Protein AF-D3T525-F1 (afdb_monomer_lite)

Sequence (344 aa):
MKKILILAVLLPLLISSCTFTNNSVIKNVDQQEEENLSVSNIYTATDKFSKEDFQRVLFRYEYIGVVPLFDGTFVVAFGFEPLSQAYGKIHLALFKKTDKTWNILWELPEPVETDIRGEPPATSNADVYIDHFVLQDKNTALVTLTLGSVTNRGYTTLVVFTVGRDGKIKLHHYDFGEVNSLLQNSLVKKGNTIEIAWKSYTGPYGLYNFSLKDSKYNEEWIPASIYKPEGDIGEAKFLIGTKREGYIILPAESPVIEARVGETIVFVPSNFETARMLDNGEIEFYVGEDSYVAPCSACRIIGNSYTFNKPGEFLFLLTCPKLSEDLGIESTDTKPTFRVYVKP

Foldseek 3Di:
DDDDDDDDDDDDDDDDDDDDDDDDDDDDDDDDDPPPPPVPPVQFADLAQDQVLCCVVVVQWAWDDWDADDSNQKIKTKTWADPDLFKIWIKIFIWGDDGRHTDTPDIDPDTDIATADDDAPPDDDRQKDKDWDWQDDPFKIWIWIWIHGPDQFATFWIWIWMATPVRDIDTDDTFTWGFGPPDPPQWDDDPFWTWHQTQTPVFWGFIWIWGQDPNDTDIDGDFLQGDDDDDAEDEFEWEWDADPQGIAIAGPPDQEAEAAQQYKYFYHYPDDVSSVCSGNVQKWKWKDQDQFTDPVHTRTDSGRMDHHHDFHKIFMGIDRVVRCVVSVGDPPPRGGNHIYGYDD

pLDDT: mean 74.65, std 20.6, range [26.36, 96.0]

Structure (mmCIF, N/CA/C/O backbone):
data_AF-D3T525-F1
#
_entry.id   AF-D3T525-F1
#
loop_
_atom_site.group_PDB
_atom_site.id
_atom_site.type_symbol
_atom_site.label_atom_id
_atom_site.label_alt_id
_atom_site.label_comp_id
_atom_site.label_asym_id
_atom_site.label_entity_id
_atom_site.label_seq_id
_atom_site.pdbx_PDB_ins_code
_atom_site.Cartn_x
_atom_site.Cartn_y
_atom_site.Cartn_z
_atom_site.occupancy
_atom_site.B_iso_or_equiv
_atom_site.auth_seq_id
_atom_site.auth_comp_id
_atom_site.auth_asym_id
_atom_site.auth_atom_id
_atom_site.pdbx_PDB_model_num
ATOM 1 N N . MET A 1 1 ? 21.603 -51.316 47.308 1.00 38.59 1 MET A N 1
ATOM 2 C CA . MET A 1 1 ? 22.338 -50.915 48.529 1.00 38.59 1 MET A CA 1
ATOM 3 C C . MET A 1 1 ? 22.514 -49.404 48.526 1.00 38.59 1 MET A C 1
ATOM 5 O O . MET A 1 1 ? 22.873 -48.850 47.500 1.00 38.59 1 MET A O 1
ATOM 9 N N . LYS A 1 2 ? 22.178 -48.768 49.653 1.00 37.44 2 LYS A N 1
ATOM 10 C CA . LYS A 1 2 ? 22.306 -47.332 49.956 1.00 37.44 2 LYS A CA 1
ATOM 11 C C . LYS A 1 2 ? 23.780 -46.901 50.071 1.00 37.44 2 LYS A C 1
ATOM 13 O O . LYS A 1 2 ? 24.559 -47.699 50.589 1.00 37.44 2 LYS A O 1
ATOM 18 N N . LYS A 1 3 ? 24.088 -45.636 49.734 1.00 35.88 3 LYS A N 1
ATOM 19 C CA . LYS A 1 3 ? 24.776 -44.594 50.558 1.00 35.88 3 LYS A CA 1
ATOM 20 C C . LYS A 1 3 ? 25.106 -43.372 49.658 1.00 35.88 3 LYS A C 1
ATOM 22 O O . LYS A 1 3 ? 25.720 -43.567 48.622 1.00 35.88 3 LYS A O 1
ATOM 27 N N . ILE A 1 4 ? 24.448 -42.210 49.832 1.00 38.22 4 ILE A N 1
ATOM 28 C CA . ILE A 1 4 ? 24.783 -41.060 50.728 1.00 38.22 4 ILE A CA 1
ATOM 29 C C . ILE A 1 4 ? 26.038 -40.320 50.203 1.00 38.22 4 ILE A C 1
ATOM 31 O O . ILE A 1 4 ? 27.093 -40.936 50.160 1.00 38.22 4 ILE A O 1
ATOM 35 N N . LEU A 1 5 ? 25.936 -39.143 49.559 1.00 37.84 5 LEU A N 1
ATOM 36 C CA . LEU A 1 5 ? 25.734 -37.752 50.055 1.00 37.84 5 LEU A CA 1
ATOM 37 C C . LEU A 1 5 ? 26.919 -37.191 50.874 1.00 37.84 5 LEU A C 1
ATOM 39 O O . LEU A 1 5 ? 27.394 -37.887 51.760 1.00 37.84 5 LEU A O 1
ATOM 43 N N . ILE A 1 6 ? 27.314 -35.938 50.574 1.00 38.03 6 ILE A N 1
ATOM 44 C CA . ILE A 1 6 ? 27.896 -34.831 51.394 1.00 38.03 6 ILE A CA 1
ATOM 45 C C . ILE A 1 6 ? 28.696 -33.960 50.394 1.00 38.03 6 ILE A C 1
ATOM 47 O O . ILE A 1 6 ? 29.612 -34.469 49.762 1.00 38.03 6 ILE A O 1
ATOM 51 N N . LEU A 1 7 ? 28.313 -32.745 49.982 1.00 33.62 7 LEU A N 1
ATOM 52 C CA . LEU A 1 7 ? 27.894 -31.490 50.634 1.00 33.62 7 LEU A CA 1
ATOM 53 C C . LEU A 1 7 ? 29.034 -30.670 51.280 1.00 33.62 7 LEU A C 1
ATOM 55 O O . LEU A 1 7 ? 29.638 -31.096 52.255 1.00 33.62 7 LEU A O 1
ATOM 59 N N . ALA A 1 8 ? 29.130 -29.428 50.781 1.00 37.97 8 ALA A N 1
ATOM 60 C CA . ALA A 1 8 ? 29.645 -28.196 51.389 1.00 37.97 8 ALA A CA 1
ATOM 61 C C . ALA A 1 8 ? 31.168 -27.999 51.482 1.00 37.97 8 ALA A C 1
ATOM 63 O O . ALA A 1 8 ? 31.900 -28.880 51.910 1.00 37.97 8 ALA A O 1
ATOM 64 N N . VAL A 1 9 ? 31.618 -26.776 51.161 1.00 31.98 9 VAL A N 1
ATOM 65 C CA . VAL A 1 9 ? 32.049 -25.764 52.153 1.00 31.98 9 VAL A CA 1
ATOM 66 C C . VAL A 1 9 ? 32.399 -24.437 51.430 1.00 31.98 9 VAL A C 1
ATOM 68 O O . VAL A 1 9 ? 33.339 -24.364 50.652 1.00 31.98 9 VAL A O 1
ATOM 71 N N . LEU A 1 10 ? 31.553 -23.430 51.697 1.00 30.59 10 LEU A N 1
ATOM 72 C CA . LEU A 1 10 ? 31.826 -22.025 52.071 1.00 30.59 10 LEU A CA 1
ATOM 73 C C . LEU A 1 10 ? 32.652 -21.036 51.196 1.00 30.59 10 LEU A C 1
ATOM 75 O O . LEU A 1 10 ? 33.868 -21.120 51.076 1.00 30.59 10 LEU A O 1
ATOM 79 N N . LEU A 1 11 ? 31.920 -19.990 50.756 1.00 33.84 11 LEU A N 1
ATOM 80 C CA . LEU A 1 11 ? 32.176 -18.520 50.803 1.00 33.84 11 LEU A CA 1
ATOM 81 C C . LEU A 1 11 ? 33.137 -18.034 51.939 1.00 33.84 11 LEU A C 1
ATOM 83 O O . LEU A 1 11 ? 33.230 -18.781 52.913 1.00 33.84 11 LEU A O 1
ATOM 87 N N . PRO A 1 12 ? 33.711 -16.785 51.980 1.00 42.09 12 PRO A N 1
ATOM 88 C CA . PRO A 1 12 ? 33.032 -15.507 51.628 1.00 42.09 12 PRO A CA 1
ATOM 89 C C . PRO A 1 12 ? 33.893 -14.244 51.224 1.00 42.09 12 PRO A C 1
ATOM 91 O O . PRO A 1 12 ? 35.112 -14.278 51.299 1.00 42.09 12 PRO A O 1
ATOM 94 N N . LEU A 1 13 ? 33.197 -13.111 50.917 1.00 32.97 13 LEU A N 1
ATOM 95 C CA . LEU A 1 13 ? 33.437 -11.687 51.352 1.00 32.97 13 LEU A CA 1
ATOM 96 C C . LEU A 1 13 ? 34.753 -10.956 50.907 1.00 32.97 13 LEU A C 1
ATOM 98 O O . LEU A 1 13 ? 35.818 -11.539 50.972 1.00 32.97 13 LEU A O 1
ATOM 102 N N . LEU A 1 14 ? 34.843 -9.686 50.448 1.00 31.78 14 LEU A N 1
ATOM 103 C CA . LEU A 1 14 ? 34.239 -8.378 50.804 1.00 31.78 14 LEU A CA 1
ATOM 104 C C . LEU A 1 14 ? 34.447 -7.338 49.661 1.00 31.78 14 LEU A C 1
ATOM 106 O O . LEU A 1 14 ? 35.468 -7.368 48.986 1.00 31.78 14 LEU A O 1
ATOM 110 N N . ILE A 1 15 ? 33.446 -6.498 49.350 1.00 35.41 15 ILE A N 1
ATOM 111 C CA . ILE A 1 15 ? 33.312 -5.041 49.639 1.00 35.41 15 ILE A CA 1
ATOM 112 C C . ILE A 1 15 ? 34.420 -4.110 49.100 1.00 35.41 15 ILE A C 1
ATOM 114 O O . ILE A 1 15 ? 35.539 -4.106 49.599 1.00 35.41 15 ILE A O 1
ATOM 118 N N . SER A 1 16 ? 34.027 -3.176 48.222 1.00 32.56 16 SER A N 1
ATOM 119 C CA . SER A 1 16 ? 34.432 -1.764 48.320 1.00 32.56 16 SER A CA 1
ATOM 120 C C . SER A 1 16 ? 33.415 -0.861 47.616 1.00 32.56 16 SER A C 1
ATOM 122 O O . SER A 1 16 ? 33.221 -0.908 46.404 1.00 32.56 16 SER A O 1
ATOM 124 N N . SER A 1 17 ? 32.739 -0.072 48.438 1.00 27.64 17 SER A N 1
ATOM 125 C CA . SER A 1 17 ? 31.850 1.041 48.137 1.00 27.64 17 SER A CA 1
ATOM 126 C C . SER A 1 17 ? 32.638 2.336 47.922 1.00 27.64 17 SER A C 1
ATOM 128 O O . SER A 1 17 ? 33.501 2.648 48.738 1.00 27.64 17 SER A O 1
ATOM 130 N N . CYS A 1 18 ? 32.236 3.161 46.953 1.00 28.38 18 CYS A N 1
ATOM 131 C CA . CYS A 1 18 ? 32.486 4.604 46.991 1.00 28.38 18 CYS A CA 1
ATOM 132 C C . CYS A 1 18 ? 31.192 5.369 46.699 1.00 28.38 18 CYS A C 1
ATOM 134 O O . CYS A 1 18 ? 30.745 5.488 45.563 1.00 28.38 18 CYS A O 1
ATOM 136 N N . THR A 1 19 ? 30.609 5.891 47.771 1.00 31.25 19 THR A N 1
ATOM 137 C CA . THR A 1 19 ? 29.723 7.053 47.803 1.00 31.25 19 THR A CA 1
ATOM 138 C C . THR A 1 19 ? 30.517 8.333 47.538 1.00 31.25 19 THR A C 1
ATOM 140 O O . THR A 1 19 ? 31.576 8.521 48.132 1.00 31.25 19 THR A O 1
ATOM 143 N N . PHE A 1 20 ? 29.949 9.258 46.765 1.00 27.89 20 PHE A N 1
ATOM 144 C CA . PHE A 1 20 ? 30.200 10.692 46.918 1.00 27.89 20 PHE A CA 1
ATOM 145 C C . PHE A 1 20 ? 28.853 11.408 47.042 1.00 27.89 20 PHE A C 1
ATOM 147 O O . PHE A 1 20 ? 28.080 11.499 46.094 1.00 27.89 20 PHE A O 1
ATOM 154 N N . THR A 1 21 ? 28.576 11.890 48.248 1.00 30.02 21 THR A N 1
ATOM 155 C CA . THR A 1 21 ? 27.596 12.935 48.546 1.00 30.02 21 THR A CA 1
ATOM 156 C C . THR A 1 21 ? 28.280 14.293 48.442 1.00 30.02 21 THR A C 1
ATOM 158 O O . THR A 1 21 ? 29.370 14.448 48.994 1.00 30.02 21 THR A O 1
ATOM 161 N N . ASN A 1 22 ? 27.606 15.309 47.896 1.00 26.36 22 ASN A N 1
ATOM 162 C CA . ASN A 1 22 ? 27.576 16.584 48.608 1.00 26.36 22 ASN A CA 1
ATOM 163 C C . ASN A 1 22 ? 26.292 17.382 48.353 1.00 26.36 22 ASN A C 1
ATOM 165 O O . ASN A 1 22 ? 25.797 17.476 47.235 1.00 26.36 22 ASN A O 1
ATOM 169 N N . ASN A 1 23 ? 25.778 17.906 49.461 1.00 29.45 23 ASN A N 1
ATOM 170 C CA . ASN A 1 23 ? 24.514 18.604 49.643 1.00 29.45 23 ASN A CA 1
ATOM 171 C C . ASN A 1 23 ? 24.547 20.065 49.180 1.00 29.45 23 ASN A C 1
ATOM 173 O O . ASN A 1 23 ? 25.584 20.722 49.247 1.00 29.45 23 ASN A O 1
ATOM 177 N N . SER A 1 24 ? 23.345 20.573 48.890 1.00 28.38 24 SER A N 1
ATOM 178 C CA . SER A 1 24 ? 22.760 21.895 49.213 1.00 28.38 24 SER A CA 1
ATOM 179 C C . SER A 1 24 ? 21.959 22.367 47.990 1.00 28.38 24 SER A C 1
ATOM 181 O O . SER A 1 24 ? 22.459 22.344 46.879 1.00 28.38 24 SER A O 1
ATOM 183 N N . VAL A 1 25 ? 20.675 22.711 48.062 1.00 27.19 25 VAL A N 1
ATOM 184 C CA . VAL A 1 25 ? 19.995 23.572 49.028 1.00 27.19 25 VAL A CA 1
ATOM 185 C C . VAL A 1 25 ? 18.528 23.138 49.126 1.00 27.19 25 VAL A C 1
ATOM 187 O O . VAL A 1 25 ? 17.811 23.116 48.130 1.00 27.19 25 VAL A O 1
ATOM 190 N N . ILE A 1 26 ? 18.076 22.851 50.347 1.00 29.98 26 ILE A N 1
ATOM 191 C CA . ILE A 1 26 ? 16.658 22.861 50.710 1.00 29.98 26 ILE A CA 1
ATOM 192 C C . ILE A 1 26 ? 16.275 24.327 50.934 1.00 29.98 26 ILE A C 1
ATOM 194 O O . ILE A 1 26 ? 16.813 24.977 51.832 1.00 29.98 26 ILE A O 1
ATOM 198 N N . LYS A 1 27 ? 15.326 24.836 50.151 1.00 27.25 27 LYS A N 1
ATOM 199 C CA . LYS A 1 27 ? 14.402 25.873 50.614 1.00 27.25 27 LYS A CA 1
ATOM 200 C C . LYS A 1 27 ? 13.001 25.282 50.568 1.00 27.25 27 LYS A C 1
ATOM 202 O O . LYS A 1 27 ? 12.456 25.062 49.494 1.00 27.25 27 LYS A O 1
ATOM 207 N N . ASN A 1 28 ? 12.462 25.028 51.756 1.00 32.19 28 ASN A N 1
ATOM 208 C CA . ASN A 1 28 ? 11.030 24.925 51.975 1.00 32.19 28 ASN A CA 1
ATOM 209 C C . ASN A 1 28 ? 10.384 26.242 51.537 1.00 32.19 28 ASN A C 1
ATOM 211 O O . ASN A 1 28 ? 10.770 27.296 52.045 1.00 32.19 28 ASN A O 1
ATOM 215 N N . VAL A 1 29 ? 9.407 26.164 50.642 1.00 32.59 29 VAL A N 1
ATOM 216 C CA . VAL A 1 29 ? 8.285 27.100 50.597 1.00 32.59 29 VAL A CA 1
ATOM 217 C C . VAL A 1 29 ? 7.042 26.242 50.416 1.00 32.59 29 VAL A C 1
ATOM 219 O O . VAL A 1 29 ? 6.835 25.644 49.368 1.00 32.59 29 VAL A O 1
ATOM 222 N N . ASP A 1 30 ? 6.354 26.101 51.540 1.00 28.84 30 ASP A N 1
ATOM 223 C CA . ASP A 1 30 ? 4.913 26.044 51.733 1.00 28.84 30 ASP A CA 1
ATOM 224 C C . ASP A 1 30 ? 4.052 25.187 50.800 1.00 28.84 30 ASP A C 1
ATOM 226 O O . ASP A 1 30 ? 3.897 25.412 49.605 1.00 28.84 30 ASP A O 1
ATOM 230 N N . GLN A 1 31 ? 3.388 24.243 51.469 1.00 36.41 31 GLN A N 1
ATOM 231 C CA . GLN A 1 31 ? 2.067 23.731 51.145 1.00 36.41 31 GLN A CA 1
ATOM 232 C C . GLN A 1 31 ? 1.163 24.848 50.600 1.00 36.41 31 GLN A C 1
ATOM 234 O O . GLN A 1 31 ? 0.577 25.613 51.365 1.00 36.41 31 GLN A O 1
ATOM 239 N N . GLN A 1 32 ? 1.011 24.905 49.283 1.00 28.38 32 GLN A N 1
ATOM 240 C CA . GLN A 1 32 ? -0.096 25.589 48.637 1.00 28.38 32 GLN A CA 1
ATOM 241 C C . GLN A 1 32 ? -0.653 24.670 47.555 1.00 28.38 32 GLN A C 1
ATOM 243 O O . GLN A 1 32 ? -0.054 24.468 46.506 1.00 28.38 32 GLN A O 1
ATOM 248 N N . GLU A 1 33 ? -1.791 24.082 47.919 1.00 35.16 33 GLU A N 1
ATOM 249 C CA . GLU A 1 33 ? -2.845 23.604 47.032 1.00 35.16 33 GLU A CA 1
ATOM 250 C C . GLU A 1 33 ? -2.423 22.559 45.988 1.00 35.16 33 GLU A C 1
ATOM 252 O O . GLU A 1 33 ? -2.266 22.820 44.798 1.00 35.16 33 GLU A O 1
ATOM 257 N N . GLU A 1 34 ? -2.434 21.297 46.434 1.00 34.22 34 GLU A N 1
ATOM 258 C CA . GLU A 1 34 ? -3.177 20.275 45.690 1.00 34.22 34 GLU A CA 1
ATOM 259 C C . GLU A 1 34 ? -4.615 20.791 45.493 1.00 34.22 34 GLU A C 1
ATOM 261 O O . GLU A 1 34 ? -5.531 20.483 46.260 1.00 34.22 34 GLU A O 1
ATOM 266 N N . GLU A 1 35 ? -4.819 21.633 44.478 1.00 33.03 35 GLU A N 1
ATOM 267 C CA . GLU A 1 35 ? -6.140 21.848 43.915 1.00 33.03 35 GLU A CA 1
ATOM 268 C C . GLU A 1 35 ? -6.591 20.503 43.348 1.00 33.03 35 GLU A C 1
ATOM 270 O O . GLU A 1 35 ? -6.257 20.087 42.237 1.00 33.03 35 GLU A O 1
ATOM 275 N N . ASN A 1 36 ? -7.376 19.811 44.169 1.00 33.28 36 ASN A N 1
ATOM 276 C CA . ASN A 1 36 ? -8.444 18.940 43.729 1.00 33.28 36 ASN A CA 1
ATOM 277 C C . ASN A 1 36 ? -9.242 19.658 42.629 1.00 33.28 36 ASN A C 1
ATOM 279 O O . ASN A 1 36 ? -10.290 20.250 42.893 1.00 33.28 36 ASN A O 1
ATOM 283 N N . LEU A 1 37 ? -8.817 19.526 41.372 1.00 33.09 37 LEU A N 1
ATOM 284 C CA . LEU A 1 37 ? -9.682 19.665 40.203 1.00 33.09 37 LEU A CA 1
ATOM 285 C C . LEU A 1 37 ? -10.646 18.469 40.172 1.00 33.09 37 LEU A C 1
ATOM 287 O O . LEU A 1 37 ? -10.724 17.702 39.218 1.00 33.09 37 LEU A O 1
ATOM 291 N N . SER A 1 38 ? -11.451 18.347 41.226 1.00 33.19 38 SER A N 1
ATOM 292 C CA . SER A 1 38 ? -12.766 17.721 41.171 1.00 33.19 38 SER A CA 1
ATOM 293 C C . SER A 1 38 ? -13.717 18.688 40.464 1.00 33.19 38 SER A C 1
ATOM 295 O O . SER A 1 38 ? -14.721 19.146 41.001 1.00 33.19 38 SER A O 1
ATOM 297 N N . VAL A 1 39 ? -13.395 19.023 39.213 1.00 33.25 39 VAL A N 1
ATOM 298 C CA . VAL A 1 39 ? -14.373 19.618 38.311 1.00 33.25 39 VAL A CA 1
ATOM 299 C C . VAL A 1 39 ? -15.303 18.480 37.924 1.00 33.25 39 VAL A C 1
ATOM 301 O O . VAL A 1 39 ? -15.102 17.794 36.923 1.00 33.25 39 VAL A O 1
ATOM 304 N N . SER A 1 40 ? -16.338 18.263 38.736 1.00 37.59 40 SER A N 1
ATOM 305 C CA . SER A 1 40 ? -17.504 17.470 38.360 1.00 37.59 40 SER A CA 1
ATOM 306 C C . SER A 1 40 ? -18.306 18.224 37.293 1.00 37.59 40 SER A C 1
ATOM 308 O O . SER A 1 40 ? -19.477 18.553 37.478 1.00 37.59 40 SER A O 1
ATOM 310 N N . ASN A 1 41 ? -17.684 18.521 36.155 1.00 35.69 41 ASN A N 1
ATOM 311 C CA . ASN A 1 41 ? -18.436 18.776 34.944 1.00 35.69 41 ASN A CA 1
ATOM 312 C C . ASN A 1 41 ? -18.933 17.407 34.503 1.00 35.69 41 ASN A C 1
ATOM 314 O O . ASN A 1 41 ? -18.175 16.630 33.924 1.00 35.69 41 ASN A O 1
ATOM 318 N N . ILE A 1 42 ? -20.191 17.103 34.834 1.00 47.81 42 ILE A N 1
ATOM 319 C CA . ILE A 1 42 ? -20.921 15.948 34.311 1.00 47.81 42 ILE A CA 1
ATOM 320 C C . ILE A 1 42 ? -21.001 16.147 32.800 1.00 47.81 42 ILE A C 1
ATOM 322 O O . ILE A 1 42 ? -21.936 16.735 32.258 1.00 47.81 42 ILE A O 1
ATOM 326 N N . TYR A 1 43 ? -19.951 15.725 32.117 1.00 49.69 43 TYR A N 1
ATOM 327 C CA . TYR A 1 43 ? -19.896 15.749 30.682 1.00 49.69 43 TYR A CA 1
ATOM 328 C C . TYR A 1 43 ? -20.850 14.696 30.167 1.00 49.69 43 TYR A C 1
ATOM 330 O O . TYR A 1 43 ? -20.709 13.509 30.452 1.00 49.69 43 TYR A O 1
ATOM 338 N N . THR A 1 44 ? -21.852 15.163 29.441 1.00 58.03 44 THR A N 1
ATOM 339 C CA . THR A 1 44 ? -22.723 14.296 28.670 1.00 58.03 44 THR A CA 1
ATOM 340 C C . THR A 1 44 ? -22.174 14.290 27.256 1.00 58.03 44 THR A C 1
ATOM 342 O O . THR A 1 44 ? -22.272 15.300 26.560 1.00 58.03 44 THR A O 1
ATOM 345 N N . ALA A 1 45 ? -21.572 13.172 26.859 1.00 60.25 45 ALA A N 1
ATOM 346 C CA . ALA A 1 45 ? -21.166 12.924 25.488 1.00 60.25 45 ALA A CA 1
ATOM 347 C C . ALA A 1 45 ? -22.358 13.149 24.558 1.00 60.25 45 ALA A C 1
ATOM 349 O O . ALA A 1 45 ? -23.486 12.715 24.839 1.00 60.25 45 ALA A O 1
ATOM 350 N N . THR A 1 46 ? -22.105 13.826 23.442 1.00 66.69 46 THR A N 1
ATOM 351 C CA . THR A 1 46 ? -23.145 14.040 22.437 1.00 66.69 46 THR A CA 1
ATOM 352 C C . THR A 1 46 ? -23.465 12.724 21.716 1.00 66.69 46 THR A C 1
ATOM 354 O O . THR A 1 46 ? -22.848 11.682 21.957 1.00 66.69 46 THR A O 1
ATOM 357 N N . ASP A 1 47 ? -24.489 12.705 20.864 1.00 71.75 47 ASP A N 1
ATOM 358 C CA . ASP A 1 47 ? -24.836 11.496 20.099 1.00 71.75 47 ASP A CA 1
ATOM 359 C C . ASP A 1 47 ? -23.795 11.116 19.047 1.00 71.75 47 ASP A C 1
ATOM 361 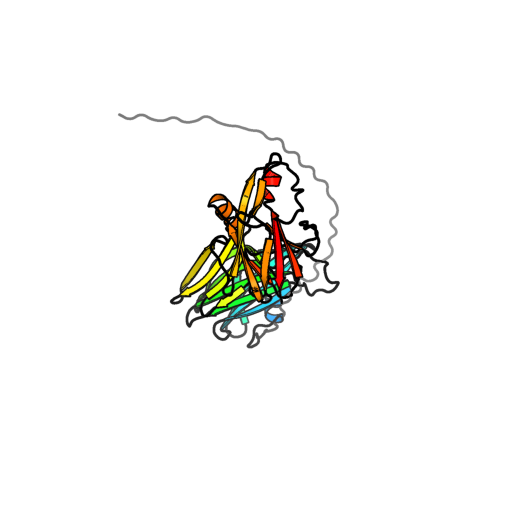O O . ASP A 1 47 ? -23.761 9.968 18.613 1.00 71.75 47 ASP A O 1
ATOM 365 N N . LYS A 1 48 ? -22.899 12.039 18.690 1.00 83.00 48 LYS A N 1
ATOM 366 C CA . LYS A 1 48 ? -21.774 11.788 17.792 1.00 83.00 48 LYS A CA 1
ATOM 367 C C . LYS A 1 48 ? -20.466 12.003 18.542 1.00 83.00 48 LYS A C 1
ATOM 369 O O . LYS A 1 48 ? -20.359 12.924 19.339 1.00 83.00 48 LYS A O 1
ATOM 374 N N . PHE A 1 49 ? -19.478 11.159 18.278 1.00 86.38 49 PHE A N 1
ATOM 375 C CA . PHE A 1 49 ? -18.140 11.340 18.829 1.00 86.38 49 PHE A CA 1
ATOM 376 C C . PHE A 1 49 ? -17.503 12.607 18.245 1.00 86.38 49 PHE A C 1
ATOM 378 O O . PHE A 1 49 ? -17.514 12.786 17.023 1.00 86.38 49 PHE A O 1
ATOM 385 N N . SER A 1 50 ? -16.979 13.484 19.097 1.00 87.00 50 SER A N 1
ATOM 386 C CA . SER A 1 50 ? -16.384 14.763 18.705 1.00 87.00 50 SER A CA 1
ATOM 387 C C . SER A 1 50 ? -14.878 14.841 18.987 1.00 87.00 50 SER A C 1
ATOM 389 O O . SER A 1 50 ? -14.286 13.983 19.643 1.00 87.00 50 SER A O 1
ATOM 391 N N . LYS A 1 51 ? -14.238 15.913 18.504 1.00 86.75 51 LYS A N 1
ATOM 392 C CA . LYS A 1 51 ? -12.844 16.228 18.846 1.00 86.75 51 LYS A CA 1
ATOM 393 C C . LYS A 1 51 ? -12.676 16.463 20.351 1.00 86.75 51 LYS A C 1
ATOM 395 O O . LYS A 1 51 ? -11.667 16.068 20.922 1.00 86.75 51 LYS A O 1
ATOM 400 N N . GLU A 1 52 ? -13.661 17.070 21.007 1.00 87.62 52 GLU A N 1
ATOM 401 C CA . GLU A 1 52 ? -13.653 17.281 22.456 1.00 87.62 52 GLU A CA 1
ATOM 402 C C . GLU A 1 52 ? -13.784 15.959 23.223 1.00 87.62 52 GLU A C 1
ATOM 404 O O . GLU A 1 52 ? -13.110 15.797 24.240 1.00 87.62 52 GLU A O 1
ATOM 409 N N . ASP A 1 53 ? -14.606 15.014 22.739 1.00 87.88 53 ASP A N 1
ATOM 410 C CA . ASP A 1 53 ? -14.664 13.649 23.285 1.00 87.88 53 ASP A CA 1
ATOM 411 C C . ASP A 1 53 ? -13.275 12.996 23.212 1.00 87.88 53 ASP A C 1
ATOM 413 O O . ASP A 1 53 ? -12.771 12.489 24.216 1.00 87.88 53 ASP A O 1
ATOM 417 N N . PHE A 1 54 ? -12.619 13.083 22.047 1.00 87.75 54 PHE A N 1
ATOM 418 C CA . PHE A 1 54 ? -11.261 12.577 21.849 1.00 87.75 54 PHE A CA 1
ATOM 419 C C . PHE A 1 54 ? -10.269 13.202 22.829 1.00 87.75 54 PHE A C 1
ATOM 421 O O . PHE A 1 54 ? -9.594 12.490 23.562 1.00 87.75 54 PHE A O 1
ATOM 428 N N . GLN A 1 55 ? -10.196 14.532 22.876 1.00 86.94 55 GLN A N 1
ATOM 429 C CA . GLN A 1 55 ? -9.203 15.261 23.666 1.00 86.94 55 GLN A CA 1
ATOM 430 C C . GLN A 1 55 ? -9.398 15.114 25.176 1.00 86.94 55 GLN A C 1
ATOM 432 O O . GLN A 1 55 ? -8.463 15.346 25.931 1.00 86.94 55 GLN A O 1
ATOM 437 N N . ARG A 1 56 ? -10.584 14.725 25.651 1.00 82.62 56 ARG A N 1
ATOM 438 C CA . ARG A 1 56 ? -10.793 14.398 27.071 1.00 82.62 56 ARG A CA 1
ATOM 439 C C . ARG A 1 56 ? -10.155 13.079 27.455 1.00 82.62 56 ARG A C 1
ATOM 441 O O . ARG A 1 56 ? -9.669 12.933 28.572 1.00 82.62 56 ARG A O 1
ATOM 448 N N . VAL A 1 57 ? -10.221 12.118 26.545 1.00 80.12 57 VAL A N 1
ATOM 449 C CA . VAL A 1 57 ? -9.839 10.739 26.818 1.00 80.12 57 VAL A CA 1
ATOM 450 C C . VAL A 1 57 ? -8.389 10.480 26.406 1.00 80.12 57 VAL A C 1
ATOM 452 O O . VAL A 1 57 ? -7.629 9.859 27.139 1.00 80.12 57 VAL A O 1
ATOM 455 N N . LEU A 1 58 ? -7.982 11.059 25.282 1.00 83.38 58 LEU A N 1
ATOM 456 C CA . LEU A 1 58 ? -6.670 10.957 24.655 1.00 83.38 58 LEU A CA 1
ATOM 457 C C . LEU A 1 58 ? -6.004 12.340 24.558 1.00 83.38 58 LEU A C 1
ATOM 459 O O . LEU A 1 58 ? -5.533 12.760 23.505 1.00 83.38 58 LEU A O 1
ATOM 463 N N . PHE A 1 59 ? -5.961 13.068 25.679 1.00 81.19 59 PHE A N 1
ATOM 464 C CA . PHE A 1 59 ? -5.518 14.472 25.759 1.00 81.19 59 PHE A CA 1
ATOM 465 C C . PHE A 1 59 ? -4.081 14.748 25.295 1.00 81.19 59 PHE A C 1
ATOM 467 O O . PHE A 1 59 ? -3.708 15.902 25.099 1.00 81.19 59 PHE A O 1
ATOM 474 N N . ARG A 1 60 ? -3.261 13.702 25.162 1.00 81.38 60 ARG A N 1
ATOM 475 C CA . ARG A 1 60 ? -1.855 13.791 24.747 1.00 81.38 60 ARG A CA 1
ATOM 476 C C . ARG A 1 60 ? -1.676 13.774 23.232 1.00 81.38 60 ARG A C 1
ATOM 478 O O . ARG A 1 60 ? -0.569 14.026 22.771 1.00 81.38 60 ARG A O 1
ATOM 485 N N . TYR A 1 61 ? -2.735 13.471 22.482 1.00 83.69 61 TYR A N 1
ATOM 486 C CA . TYR A 1 61 ? -2.677 13.294 21.036 1.00 83.69 61 TYR A CA 1
ATOM 487 C C . TYR A 1 61 ? -3.488 14.371 20.325 1.00 83.69 61 TYR A C 1
ATOM 489 O O . TYR A 1 61 ? -4.572 14.773 20.760 1.00 83.69 61 TYR A O 1
ATOM 497 N N . GLU A 1 62 ? -2.970 14.832 19.196 1.00 83.75 62 GLU A N 1
ATOM 498 C CA . GLU A 1 62 ? -3.703 15.707 18.297 1.00 83.75 62 GLU A CA 1
ATOM 499 C C . GLU A 1 62 ? -4.774 14.890 17.581 1.00 83.75 62 GLU A C 1
ATOM 501 O O . GLU A 1 62 ? -4.483 13.875 16.961 1.00 83.75 62 GLU A O 1
ATOM 506 N N . TYR A 1 63 ? -6.032 15.311 17.679 1.00 84.25 63 TYR A N 1
ATOM 507 C CA . TYR A 1 63 ? -7.133 14.643 16.991 1.00 84.25 63 TYR A CA 1
ATOM 508 C C . TYR A 1 63 ? -6.967 14.732 15.471 1.00 84.25 63 TYR A C 1
ATOM 510 O O . TYR A 1 63 ? -6.902 15.843 14.941 1.00 84.25 63 TYR A O 1
ATOM 518 N N . ILE A 1 64 ? -7.005 13.585 14.787 1.00 80.62 64 ILE A N 1
ATOM 519 C CA . ILE A 1 64 ? -7.025 13.536 13.321 1.00 80.62 64 ILE A CA 1
ATOM 520 C C . ILE A 1 64 ? -8.434 13.250 12.798 1.00 80.62 64 ILE A C 1
ATOM 522 O O . ILE A 1 64 ? -8.936 13.966 11.933 1.00 80.62 64 ILE A O 1
ATOM 526 N N . GLY A 1 65 ? -9.098 12.212 13.309 1.00 83.25 65 GLY A N 1
ATOM 527 C CA . GLY A 1 65 ? -10.370 11.779 12.737 1.00 83.25 65 GLY A CA 1
ATOM 528 C C . GLY A 1 65 ? -11.013 10.595 13.442 1.00 83.25 65 GLY A C 1
ATOM 529 O O . GLY A 1 65 ? -10.495 10.078 14.433 1.00 83.25 65 GLY A O 1
ATOM 530 N N . VAL A 1 66 ? -12.158 10.166 12.902 1.00 90.00 66 VAL A N 1
ATOM 531 C CA . VAL A 1 66 ? -12.928 9.023 13.402 1.00 90.00 66 VAL A CA 1
ATOM 532 C C . VAL A 1 66 ? -13.606 8.224 12.296 1.00 90.00 66 VAL A C 1
ATOM 534 O O . VAL A 1 66 ? -13.968 8.767 11.255 1.00 90.00 66 VAL A O 1
ATOM 537 N N . VAL A 1 67 ? -13.877 6.952 12.585 1.00 89.50 67 VAL A N 1
ATOM 538 C CA . VAL A 1 67 ? -14.678 6.035 11.772 1.00 89.50 67 VAL A CA 1
ATOM 539 C C . VAL A 1 67 ? -15.803 5.448 12.629 1.00 89.50 67 VAL A C 1
ATOM 541 O O . VAL A 1 67 ? -15.528 4.650 13.532 1.00 89.50 67 VAL A O 1
ATOM 544 N N . PRO A 1 68 ? -17.075 5.809 12.381 1.00 91.50 68 PRO A N 1
ATOM 545 C CA . PRO A 1 68 ? -18.205 5.187 13.058 1.00 91.50 68 PRO A CA 1
ATOM 546 C C . PRO A 1 68 ? -18.473 3.780 12.507 1.00 91.50 68 PRO A C 1
ATOM 548 O O . PRO A 1 68 ? -18.475 3.565 11.296 1.00 91.50 68 PRO A O 1
ATOM 551 N N . LEU A 1 69 ? -18.759 2.830 13.397 1.00 92.25 69 LEU A N 1
ATOM 552 C CA . LEU A 1 69 ? -19.080 1.435 13.084 1.00 92.25 69 LEU A CA 1
ATOM 553 C C . LEU A 1 69 ? -20.438 1.056 13.687 1.00 92.25 69 LEU A C 1
ATOM 555 O O . LEU A 1 69 ? -20.815 1.557 14.750 1.00 92.25 69 LEU A O 1
ATOM 559 N N . PHE A 1 70 ? -21.160 0.140 13.034 1.00 91.38 70 PHE A N 1
ATOM 560 C CA . PHE A 1 70 ? -22.456 -0.385 13.500 1.00 91.38 70 PHE A CA 1
ATOM 561 C C . PHE A 1 70 ? -23.433 0.719 13.948 1.00 91.38 70 PHE A C 1
ATOM 563 O O . PHE A 1 70 ? -23.806 0.796 15.121 1.00 91.38 70 PHE A O 1
ATOM 570 N N . ASP A 1 71 ? -23.796 1.606 13.019 1.00 85.19 71 ASP A N 1
ATOM 571 C CA . ASP A 1 71 ? -24.706 2.740 13.251 1.00 85.19 71 ASP A CA 1
ATOM 572 C C . ASP A 1 71 ? -24.212 3.731 14.327 1.00 85.19 71 ASP A C 1
ATOM 574 O O . ASP A 1 71 ? -24.998 4.442 14.948 1.00 85.19 71 ASP A O 1
ATOM 578 N N . GLY A 1 72 ? -22.894 3.779 14.559 1.00 85.19 72 GLY A N 1
ATOM 579 C CA . GLY A 1 72 ? -22.268 4.648 15.558 1.00 85.19 72 GLY A CA 1
ATOM 580 C C . GLY A 1 72 ? -22.229 4.058 16.968 1.00 85.19 72 GLY A C 1
ATOM 581 O O . GLY A 1 72 ? -21.833 4.752 17.901 1.00 85.19 72 GLY A O 1
ATOM 582 N N . THR A 1 73 ? -22.592 2.781 17.141 1.00 88.69 73 THR A N 1
ATOM 583 C CA . THR A 1 73 ? -22.433 2.072 18.426 1.00 88.69 73 THR A CA 1
ATOM 584 C C . THR A 1 73 ? -20.975 2.085 18.883 1.00 88.69 73 THR A C 1
ATOM 586 O O . THR A 1 73 ? -20.686 2.229 20.075 1.00 88.69 73 THR A O 1
ATOM 589 N N . PHE A 1 74 ? -20.064 1.934 17.922 1.00 92.88 74 PHE A N 1
ATOM 590 C CA . PHE A 1 74 ? -18.633 2.029 18.141 1.00 92.88 74 PHE A CA 1
ATOM 591 C C . PHE A 1 74 ? -18.038 3.106 17.246 1.00 92.88 74 PHE A C 1
ATOM 593 O O . PHE A 1 74 ? -18.542 3.371 16.153 1.00 92.88 74 PHE A O 1
ATOM 600 N N . VAL A 1 75 ? -16.943 3.698 17.698 1.00 93.19 75 VAL A N 1
ATOM 601 C CA . VAL A 1 75 ? -16.172 4.668 16.928 1.00 93.19 75 VAL A CA 1
ATOM 602 C C . VAL A 1 75 ? -14.707 4.314 17.059 1.00 93.19 75 VAL A C 1
ATOM 604 O O . VAL A 1 75 ? -14.211 4.192 18.172 1.00 93.19 75 VAL A O 1
ATOM 607 N N . VAL A 1 76 ? -14.008 4.151 15.942 1.00 91.81 76 VAL A N 1
ATOM 608 C CA . VAL A 1 76 ? -12.545 4.151 15.971 1.00 91.81 76 VAL A CA 1
ATOM 609 C C . VAL A 1 76 ? -12.097 5.595 15.835 1.00 91.81 76 VAL A C 1
ATOM 611 O O . VAL A 1 76 ? -12.488 6.246 14.873 1.00 91.81 76 VAL A O 1
ATOM 614 N N . ALA A 1 77 ? -11.325 6.106 16.785 1.00 90.62 77 ALA A N 1
ATOM 615 C CA . ALA A 1 77 ? -10.743 7.437 16.707 1.00 90.62 77 ALA A CA 1
ATOM 616 C C . ALA A 1 77 ? -9.229 7.363 16.564 1.00 90.62 77 ALA A C 1
ATOM 618 O O . ALA A 1 77 ? -8.592 6.418 17.038 1.00 90.62 77 ALA A O 1
ATOM 619 N N . PHE A 1 78 ? -8.675 8.383 15.919 1.00 86.44 78 PHE A N 1
ATOM 620 C CA . PHE A 1 78 ? -7.267 8.448 15.567 1.00 86.44 78 PHE A CA 1
ATOM 621 C C . PHE A 1 78 ? -6.666 9.765 16.028 1.00 86.44 78 PHE A C 1
ATOM 623 O O . PHE A 1 78 ? -7.270 10.829 15.843 1.00 86.44 78 PHE A O 1
ATOM 630 N N . GLY A 1 79 ? -5.458 9.693 16.574 1.00 82.75 79 GLY A N 1
ATOM 631 C CA . GLY A 1 79 ? -4.681 10.874 16.906 1.00 82.75 79 GLY A CA 1
ATOM 632 C C . GLY A 1 79 ? -3.218 10.758 16.538 1.00 82.75 79 GLY A C 1
ATOM 633 O O . GLY A 1 79 ? -2.724 9.683 16.210 1.00 82.75 79 GLY A O 1
ATOM 634 N N . PHE A 1 80 ? -2.544 11.895 16.598 1.00 81.81 80 PHE A N 1
ATOM 635 C CA . PHE A 1 80 ? -1.152 12.063 16.229 1.00 81.81 80 PHE A CA 1
ATOM 636 C C . PHE A 1 80 ? -0.322 12.560 17.403 1.00 81.81 80 PHE A C 1
ATOM 638 O O . PHE A 1 80 ? -0.762 13.393 18.194 1.00 81.81 80 PHE A O 1
ATOM 645 N N . GLU A 1 81 ? 0.905 12.075 17.481 1.00 82.88 81 GLU A N 1
ATOM 646 C CA . GLU A 1 81 ? 1.932 12.541 18.396 1.00 82.88 81 GLU A CA 1
ATOM 647 C C . GLU A 1 81 ? 3.184 12.892 17.579 1.00 82.88 81 GLU A C 1
ATOM 649 O O . GLU A 1 81 ? 3.871 11.988 17.095 1.00 82.88 81 GLU A O 1
ATOM 654 N N . PRO A 1 82 ? 3.512 14.179 17.388 1.00 75.81 82 PRO A N 1
ATOM 655 C CA . PRO A 1 82 ? 4.738 14.553 16.695 1.00 75.81 82 PRO A CA 1
ATOM 656 C C . PRO A 1 82 ? 5.963 14.160 17.535 1.00 75.81 82 PRO A C 1
ATOM 658 O O . PRO A 1 82 ? 6.082 14.557 18.693 1.00 75.81 82 PRO A O 1
ATOM 661 N N . LEU A 1 83 ? 6.904 13.414 16.947 1.00 74.62 83 LEU A N 1
ATOM 662 C CA . LEU A 1 83 ? 8.185 13.078 17.590 1.00 74.62 83 LEU A CA 1
ATOM 663 C C . LEU A 1 83 ? 9.317 14.000 17.133 1.00 74.62 83 LEU A C 1
ATOM 665 O O . LEU A 1 83 ? 10.245 14.287 17.886 1.00 74.62 83 LEU A O 1
ATOM 669 N N . SER A 1 84 ? 9.278 14.424 15.871 1.00 70.25 84 SER A N 1
ATOM 670 C CA . SER A 1 84 ? 10.259 15.313 15.250 1.00 70.25 84 SER A CA 1
ATOM 671 C C . SER A 1 84 ? 9.662 15.985 14.009 1.00 70.25 84 SER A C 1
ATOM 673 O O . SER A 1 84 ? 8.524 15.720 13.639 1.00 70.25 84 SER A O 1
ATOM 675 N N . GLN A 1 85 ? 10.452 16.808 13.313 1.00 65.00 85 GLN A N 1
ATOM 676 C CA . GLN A 1 85 ? 10.056 17.388 12.020 1.00 65.00 85 GLN A CA 1
ATOM 677 C C . GLN A 1 85 ? 9.877 16.342 10.902 1.00 65.00 85 GLN A C 1
ATOM 679 O O . GLN A 1 85 ? 9.312 16.655 9.861 1.00 65.00 85 GLN A O 1
ATOM 684 N N . ALA A 1 86 ? 10.381 15.119 11.093 1.00 61.81 86 ALA A N 1
ATOM 685 C CA . ALA A 1 86 ? 10.391 14.064 10.081 1.00 61.81 86 ALA A CA 1
ATOM 686 C C . ALA A 1 86 ? 9.549 12.838 10.464 1.00 61.81 86 ALA A C 1
ATOM 688 O O . ALA A 1 86 ? 9.278 11.999 9.610 1.00 61.81 86 ALA A O 1
ATOM 689 N N . TYR A 1 87 ? 9.138 12.725 11.728 1.00 68.88 87 TYR A N 1
ATOM 690 C CA . TYR A 1 87 ? 8.494 11.527 12.261 1.00 68.88 87 TYR A CA 1
ATOM 691 C C . TYR A 1 87 ? 7.439 11.868 13.301 1.00 68.88 87 TYR A C 1
ATOM 693 O O . TYR A 1 87 ? 7.618 12.784 14.109 1.00 68.88 87 TYR A O 1
ATOM 701 N N . GLY A 1 88 ? 6.385 11.066 13.342 1.00 76.06 88 GLY A N 1
ATOM 702 C CA . GLY A 1 88 ? 5.420 11.080 14.430 1.00 76.06 88 GLY A CA 1
ATOM 703 C C . GLY A 1 88 ? 4.833 9.705 14.683 1.00 76.06 88 GLY A C 1
ATOM 704 O O . GLY A 1 88 ? 5.195 8.733 14.022 1.00 76.06 88 GLY A O 1
ATOM 705 N N . LYS A 1 89 ? 3.942 9.633 15.665 1.00 78.94 89 LYS A N 1
ATOM 706 C CA . LYS A 1 89 ? 3.230 8.425 16.059 1.00 78.94 89 LYS A CA 1
ATOM 707 C C . LYS A 1 89 ? 1.736 8.582 15.841 1.00 78.94 89 LYS A C 1
ATOM 709 O O . LYS A 1 89 ? 1.166 9.609 16.198 1.00 78.94 89 LYS A O 1
ATOM 714 N N . ILE A 1 90 ? 1.099 7.559 15.289 1.00 78.44 90 ILE A N 1
ATOM 715 C CA . ILE A 1 90 ? -0.353 7.483 15.165 1.00 78.44 90 ILE A CA 1
ATOM 716 C C . ILE A 1 90 ? -0.898 6.574 16.257 1.00 78.44 90 ILE A C 1
ATOM 718 O O . ILE A 1 90 ? -0.444 5.447 16.462 1.00 78.44 90 ILE A O 1
ATOM 722 N N . HIS A 1 91 ? -1.911 7.089 16.934 1.00 84.00 91 HIS A N 1
ATOM 723 C CA . HIS A 1 91 ? -2.658 6.416 17.978 1.00 84.00 91 HIS A CA 1
ATOM 724 C C . HIS A 1 91 ? -4.039 6.067 17.452 1.00 84.00 91 HIS A C 1
ATOM 726 O O . HIS A 1 91 ? -4.701 6.903 16.838 1.00 84.00 91 HIS A O 1
ATOM 732 N N . LEU A 1 92 ? -4.478 4.837 17.702 1.00 87.19 92 LEU A N 1
ATOM 733 C CA . LEU A 1 92 ? -5.797 4.345 17.314 1.00 87.19 92 LEU A CA 1
ATOM 734 C C . LEU A 1 92 ? -6.492 3.813 18.562 1.00 87.19 92 LEU A C 1
ATOM 736 O O . LEU A 1 92 ? -5.902 3.027 19.304 1.00 87.19 92 LEU A O 1
ATOM 740 N N . ALA A 1 93 ? -7.748 4.188 18.767 1.00 90.81 93 ALA A N 1
ATOM 741 C CA . ALA A 1 93 ? -8.541 3.678 19.876 1.00 90.81 93 ALA A CA 1
ATOM 742 C C . ALA A 1 93 ? -9.985 3.413 19.452 1.00 90.81 93 ALA A C 1
ATOM 744 O O . ALA A 1 93 ? -10.577 4.177 18.690 1.00 90.81 93 ALA A O 1
ATOM 745 N N . LEU A 1 94 ? -10.561 2.320 19.952 1.00 92.50 94 LEU A N 1
ATOM 746 C CA . LEU A 1 94 ? -11.977 2.015 19.797 1.00 92.50 94 LEU A CA 1
ATOM 747 C C . LEU A 1 94 ? -12.741 2.523 21.009 1.00 92.50 94 LEU A C 1
ATOM 749 O O . LEU A 1 94 ? -12.471 2.139 22.146 1.00 92.50 94 LEU A O 1
ATOM 753 N N . PHE A 1 95 ? -13.777 3.292 20.731 1.00 93.19 95 PHE A N 1
ATOM 754 C CA . PHE A 1 95 ? -14.708 3.815 21.701 1.00 93.19 95 PHE A CA 1
ATOM 755 C C . PHE A 1 95 ? -16.068 3.150 21.555 1.00 93.19 95 PHE A C 1
ATOM 757 O O . PHE A 1 95 ? -16.517 2.832 20.452 1.00 93.19 95 PHE A O 1
ATOM 764 N N . LYS A 1 96 ? -16.760 3.001 22.680 1.00 91.44 96 LYS A N 1
ATOM 765 C CA . LYS A 1 96 ? -18.180 2.658 22.732 1.00 91.44 96 LYS A CA 1
ATOM 766 C C . LYS A 1 96 ? -18.912 3.672 23.591 1.00 91.44 96 LYS A C 1
ATOM 768 O O . LYS A 1 96 ? -18.449 4.006 24.684 1.00 91.44 96 LYS A O 1
ATOM 773 N N . LYS A 1 97 ? -20.074 4.122 23.120 1.00 85.19 97 LYS A N 1
ATOM 774 C CA . LYS A 1 97 ? -20.969 4.941 23.934 1.00 85.19 97 LYS A CA 1
ATOM 775 C C . LYS A 1 97 ? -21.686 4.035 24.929 1.00 85.19 97 LYS A C 1
ATOM 777 O O . LYS A 1 97 ? -22.390 3.103 24.538 1.00 85.19 97 LYS A O 1
ATOM 782 N N . THR A 1 98 ? -21.511 4.297 26.215 1.00 81.50 98 THR A N 1
ATOM 783 C CA . THR A 1 98 ? -22.317 3.687 27.278 1.00 81.50 98 THR A CA 1
ATOM 784 C C . THR A 1 98 ? -22.947 4.806 28.084 1.00 81.50 98 THR A C 1
ATOM 786 O O . THR A 1 98 ? -22.252 5.698 28.568 1.00 81.50 98 THR A O 1
ATOM 789 N N . ASP A 1 99 ? -24.272 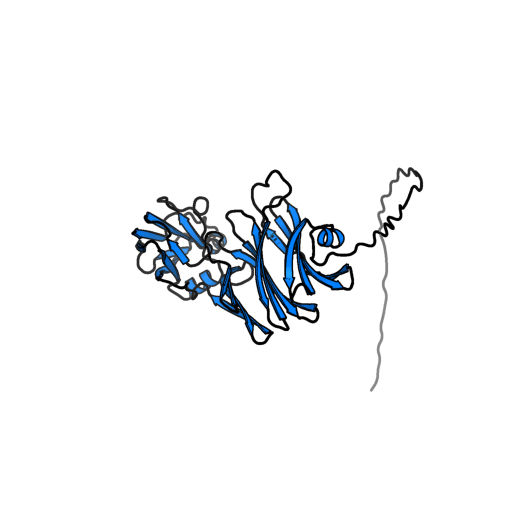4.781 28.182 1.00 80.38 99 ASP A N 1
ATOM 790 C CA . ASP A 1 99 ? -25.082 5.856 28.749 1.00 80.38 99 ASP A CA 1
ATOM 791 C C . ASP A 1 99 ? -24.795 7.216 28.085 1.00 80.38 99 ASP A C 1
ATOM 793 O O . ASP A 1 99 ? -25.255 7.502 26.978 1.00 80.38 99 ASP A O 1
ATOM 797 N N . LYS A 1 100 ? -24.014 8.054 28.770 1.00 78.69 100 LYS A N 1
ATOM 798 C CA . LYS A 1 100 ? -23.680 9.433 28.406 1.00 78.69 100 LYS A CA 1
ATOM 799 C C . LYS A 1 100 ? -22.174 9.657 28.274 1.00 78.69 100 LYS A C 1
ATOM 801 O O . LYS A 1 100 ? -21.753 10.806 28.249 1.00 78.69 100 LYS A O 1
ATOM 806 N N . THR A 1 101 ? -21.359 8.606 28.209 1.00 81.31 101 THR A N 1
ATOM 807 C CA . THR A 1 101 ? -19.901 8.729 28.068 1.00 81.31 101 THR A CA 1
ATOM 808 C C . THR A 1 101 ? -19.362 7.800 26.988 1.00 81.31 101 THR A C 1
ATOM 810 O O . THR A 1 101 ? -19.892 6.711 26.747 1.00 81.31 101 THR A O 1
ATOM 813 N N . TRP A 1 102 ? -18.301 8.245 26.318 1.00 87.19 102 TRP A N 1
ATOM 814 C CA . TRP A 1 102 ? -17.497 7.395 25.450 1.00 87.19 102 TRP A CA 1
ATOM 815 C C . TRP A 1 102 ? -16.396 6.746 26.272 1.00 87.19 102 TRP A C 1
ATOM 817 O O . TRP A 1 102 ? -15.636 7.435 26.948 1.00 87.19 102 TRP A O 1
ATOM 827 N N . ASN A 1 103 ? -16.318 5.423 26.206 1.00 87.56 103 ASN A N 1
ATOM 828 C CA . ASN A 1 103 ? -15.315 4.649 26.922 1.00 87.56 103 ASN A CA 1
ATOM 829 C C . ASN A 1 103 ? -14.407 3.950 25.923 1.00 87.56 103 ASN A C 1
ATOM 831 O O . ASN A 1 103 ? -14.895 3.374 24.946 1.00 87.56 103 ASN A O 1
ATOM 835 N N . ILE A 1 104 ? -13.106 3.990 26.194 1.00 90.38 104 ILE A N 1
ATOM 836 C CA . ILE A 1 104 ? -12.117 3.222 25.447 1.00 90.38 104 ILE A CA 1
ATOM 837 C C . ILE A 1 104 ? -12.336 1.744 25.751 1.00 90.38 104 ILE A C 1
ATOM 839 O O . ILE A 1 104 ? -12.359 1.329 26.910 1.00 90.38 104 ILE A O 1
ATOM 843 N N . LEU A 1 105 ? -12.486 0.945 24.703 1.00 90.00 105 LEU A N 1
ATOM 844 C CA . LEU A 1 105 ? -12.507 -0.512 24.797 1.00 90.00 105 LEU A CA 1
ATOM 845 C C . LEU A 1 105 ? -11.171 -1.135 24.410 1.00 90.00 105 LEU A C 1
ATOM 847 O O . LEU A 1 105 ? -10.865 -2.251 24.825 1.00 90.00 105 LEU A O 1
ATOM 851 N N . TRP A 1 106 ? -10.408 -0.433 23.583 1.00 90.94 106 TRP A N 1
ATOM 852 C CA . TRP A 1 106 ? -9.134 -0.893 23.070 1.00 90.94 106 TRP A CA 1
ATOM 853 C C . TRP A 1 106 ? -8.338 0.291 22.550 1.00 90.94 106 TRP A C 1
ATOM 855 O O . TRP A 1 106 ? -8.906 1.206 21.955 1.00 90.94 106 TRP A O 1
ATOM 865 N N . GLU A 1 107 ? -7.029 0.208 22.716 1.00 87.56 107 GLU A N 1
ATOM 866 C CA . GLU A 1 107 ? -6.055 1.089 22.090 1.00 87.56 107 GLU A CA 1
ATOM 867 C C . GLU A 1 107 ? -5.034 0.217 21.379 1.00 87.56 107 GLU A C 1
ATOM 869 O O . GLU A 1 107 ? -4.768 -0.917 21.803 1.00 87.56 107 GLU A O 1
ATOM 874 N N . LEU A 1 108 ? -4.463 0.739 20.299 1.00 81.56 108 LEU A N 1
ATOM 875 C CA . LEU A 1 108 ? -3.327 0.093 19.672 1.00 81.56 108 LEU A CA 1
ATOM 876 C C . LEU A 1 108 ? -2.192 -0.013 20.713 1.00 81.56 108 LEU A C 1
ATOM 878 O O . LEU A 1 108 ? -1.807 1.014 21.268 1.00 81.56 108 LEU A O 1
ATOM 882 N N . PRO A 1 109 ? -1.669 -1.222 21.004 1.00 73.88 109 PRO A N 1
ATOM 883 C CA . PRO A 1 109 ? -0.757 -1.428 22.133 1.00 73.88 109 PRO A CA 1
ATOM 884 C C . PRO A 1 109 ? 0.521 -0.595 22.062 1.00 73.88 109 PRO A C 1
ATOM 886 O O . PRO A 1 109 ? 1.044 -0.173 23.091 1.00 73.88 109 PRO A O 1
ATOM 889 N N . GLU A 1 110 ? 1.017 -0.369 20.848 1.00 72.81 110 GLU A N 1
ATOM 890 C CA . GLU A 1 110 ? 2.159 0.488 20.580 1.00 72.81 110 GLU A CA 1
ATOM 891 C C . GLU A 1 110 ? 1.770 1.488 19.491 1.00 72.81 110 GLU A C 1
ATOM 893 O O . GLU A 1 110 ? 1.201 1.084 18.473 1.00 72.81 110 GLU A O 1
ATOM 898 N N . PRO A 1 111 ? 2.040 2.787 19.683 1.00 68.81 111 PRO A N 1
ATOM 899 C CA . PRO A 1 111 ? 1.719 3.786 18.678 1.00 68.81 111 PRO A CA 1
ATOM 900 C C . PRO A 1 111 ? 2.569 3.578 17.430 1.00 68.81 111 PRO A C 1
ATOM 902 O O . PRO A 1 111 ? 3.762 3.280 17.530 1.00 68.81 111 PRO A O 1
ATOM 905 N N . VAL A 1 112 ? 1.972 3.793 16.264 1.00 71.19 112 VAL A N 1
ATOM 906 C CA . VAL A 1 112 ? 2.631 3.514 14.989 1.00 71.19 112 VAL A CA 1
ATOM 907 C C . VAL A 1 112 ? 3.524 4.657 14.567 1.00 71.19 112 VAL A C 1
ATOM 909 O O . VAL A 1 112 ? 3.025 5.761 14.375 1.00 71.19 112 VAL A O 1
ATOM 912 N N . GLU A 1 113 ? 4.802 4.392 14.320 1.00 73.56 113 GLU A N 1
ATOM 913 C CA . GLU A 1 113 ? 5.669 5.372 13.671 1.00 73.56 113 GLU A CA 1
ATOM 914 C C . GLU A 1 113 ? 5.240 5.618 12.219 1.00 73.56 113 GLU A C 1
ATOM 916 O O . GLU A 1 113 ? 5.063 4.689 11.439 1.00 73.56 113 GLU A O 1
ATOM 921 N N . THR A 1 114 ? 5.101 6.888 11.849 1.00 70.06 114 THR A N 1
ATOM 922 C CA . THR A 1 114 ? 4.817 7.342 10.485 1.00 70.06 114 THR A CA 1
ATOM 923 C C . THR A 1 114 ? 5.898 8.331 10.055 1.00 70.06 114 THR A C 1
ATOM 925 O O . THR A 1 114 ? 6.301 9.205 10.832 1.00 70.06 114 THR A O 1
ATOM 928 N N . ASP A 1 115 ? 6.372 8.213 8.813 1.00 67.12 115 ASP A N 1
ATOM 929 C CA . ASP A 1 115 ? 7.231 9.233 8.199 1.00 67.12 115 ASP A CA 1
ATOM 930 C C . ASP A 1 115 ? 6.339 10.410 7.780 1.00 67.12 115 ASP A C 1
ATOM 932 O O . ASP A 1 115 ? 5.318 10.227 7.111 1.00 67.12 115 ASP A O 1
ATOM 936 N N . ILE A 1 116 ? 6.697 11.607 8.244 1.00 61.47 116 ILE A N 1
ATOM 937 C CA . ILE A 1 116 ? 6.002 12.863 7.940 1.00 61.47 116 ILE A CA 1
ATOM 938 C C . ILE A 1 116 ? 6.918 13.884 7.258 1.00 61.47 116 ILE A C 1
ATOM 940 O O . ILE A 1 116 ? 6.567 15.060 7.195 1.00 61.47 116 ILE A O 1
ATOM 944 N N . ARG A 1 117 ? 8.091 13.468 6.757 1.00 54.38 117 ARG A N 1
ATOM 945 C CA . ARG A 1 117 ? 9.083 14.348 6.121 1.00 54.38 117 ARG A CA 1
ATOM 946 C C . ARG A 1 117 ? 8.429 15.229 5.056 1.00 54.38 117 ARG A C 1
ATOM 948 O O . ARG A 1 117 ? 7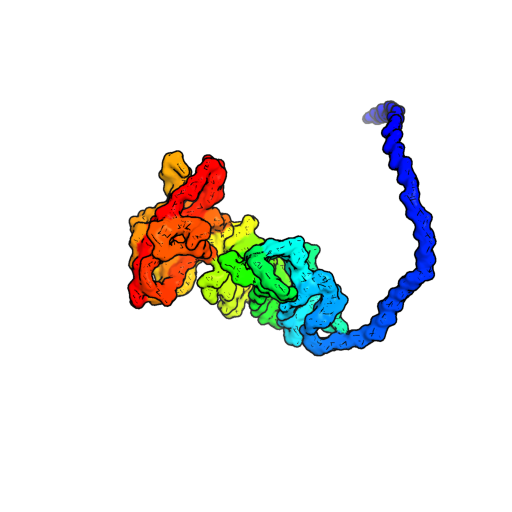.992 14.736 4.017 1.00 54.38 117 ARG A O 1
ATOM 955 N N . GLY A 1 118 ? 8.446 16.532 5.325 1.00 48.03 118 GLY A N 1
ATOM 956 C CA . GLY A 1 118 ? 7.967 17.653 4.518 1.00 48.03 118 GLY A CA 1
ATOM 957 C C . GLY A 1 118 ? 8.337 18.966 5.205 1.00 48.03 118 GLY A C 1
ATOM 958 O O . GLY A 1 118 ? 8.653 18.954 6.395 1.00 48.03 118 GLY A O 1
ATOM 959 N N . GLU A 1 119 ? 8.365 20.088 4.478 1.00 33.78 119 GLU A N 1
ATOM 960 C CA . GLU A 1 119 ? 8.508 21.391 5.141 1.00 33.78 119 GLU A CA 1
ATOM 961 C C . GLU A 1 119 ? 7.330 21.560 6.112 1.00 33.78 119 GLU A C 1
ATOM 963 O O . GLU A 1 119 ? 6.184 21.458 5.676 1.00 33.78 119 GLU A O 1
ATOM 968 N N . PRO A 1 120 ? 7.566 21.774 7.418 1.00 31.80 120 PRO A N 1
ATOM 969 C CA . PRO A 1 120 ? 6.470 21.956 8.355 1.00 31.80 120 PRO A CA 1
ATOM 970 C C . PRO A 1 120 ? 5.704 23.227 7.961 1.00 31.80 120 PRO A C 1
ATOM 972 O O . PRO A 1 120 ? 6.327 24.294 7.891 1.00 31.80 120 PRO A O 1
ATOM 975 N N . PRO A 1 121 ? 4.380 23.187 7.720 1.00 36.50 121 PRO A N 1
ATOM 976 C CA . PRO A 1 121 ? 3.641 24.424 7.570 1.00 36.50 121 PRO A CA 1
ATOM 977 C C . PRO A 1 121 ? 3.705 25.188 8.894 1.00 36.50 121 PRO A C 1
ATOM 979 O O . PRO A 1 121 ? 3.657 24.617 9.984 1.00 36.50 121 PRO A O 1
ATOM 982 N N . ALA A 1 122 ? 3.791 26.511 8.799 1.00 35.34 122 ALA A N 1
ATOM 983 C CA . ALA A 1 122 ? 3.907 27.437 9.926 1.00 35.34 122 ALA A CA 1
ATOM 984 C C . ALA A 1 122 ? 2.685 27.458 10.879 1.00 35.34 122 ALA A C 1
ATOM 986 O O . ALA A 1 122 ? 2.568 28.354 11.715 1.00 35.34 122 ALA A O 1
ATOM 987 N N . THR A 1 123 ? 1.759 26.504 10.769 1.00 36.94 123 THR A N 1
ATOM 988 C CA . THR A 1 123 ? 0.533 26.424 11.564 1.00 36.94 123 THR A CA 1
ATOM 989 C C . THR A 1 123 ? 0.206 24.976 11.916 1.00 36.94 123 THR A C 1
ATOM 991 O O . THR A 1 123 ? 0.328 24.091 11.079 1.00 36.94 123 THR A O 1
ATOM 994 N N . SER A 1 124 ? -0.251 24.775 13.150 1.00 42.22 124 SER A N 1
ATOM 995 C CA . SER A 1 124 ? -0.546 23.538 13.892 1.00 42.22 124 SER A CA 1
ATOM 996 C C . SER A 1 124 ? -1.609 22.583 13.308 1.00 42.22 124 SER A C 1
ATOM 998 O O . SER A 1 124 ? -2.382 21.996 14.060 1.00 42.22 124 SER A O 1
ATOM 1000 N N . ASN A 1 125 ? -1.699 22.444 11.989 1.00 44.53 125 ASN A N 1
ATOM 1001 C CA . ASN A 1 125 ? -2.510 21.431 11.322 1.00 44.53 125 ASN A CA 1
ATOM 1002 C C . ASN A 1 125 ? -1.544 20.557 10.527 1.00 44.53 125 ASN A C 1
ATOM 1004 O O . ASN A 1 125 ? -1.252 20.863 9.375 1.00 44.53 125 ASN A O 1
ATOM 1008 N N . ALA A 1 126 ? -0.980 19.539 11.175 1.00 49.50 126 ALA A N 1
ATOM 1009 C CA . ALA A 1 126 ? -0.087 18.600 10.515 1.00 49.50 126 ALA A CA 1
ATOM 1010 C C . ALA A 1 126 ? -0.788 18.005 9.282 1.00 49.50 126 ALA A C 1
ATOM 1012 O O . ALA A 1 126 ? -1.914 17.517 9.390 1.00 49.50 126 ALA A O 1
ATOM 1013 N N . ASP A 1 127 ? -0.116 18.057 8.131 1.00 56.28 127 ASP A N 1
ATOM 1014 C CA . ASP A 1 127 ? -0.523 17.510 6.830 1.00 56.28 127 ASP A CA 1
ATOM 1015 C C . ASP A 1 127 ? -0.550 15.964 6.832 1.00 56.28 127 ASP A C 1
ATOM 1017 O O . ASP A 1 127 ? -0.011 15.307 5.941 1.00 56.28 127 ASP A O 1
ATOM 1021 N N . VAL A 1 128 ? -1.135 15.365 7.873 1.00 59.78 128 VAL A N 1
ATOM 1022 C CA . VAL A 1 128 ? -1.342 13.926 8.011 1.00 59.78 128 VAL A CA 1
ATOM 1023 C C . VAL A 1 128 ? -2.674 13.580 7.373 1.00 59.78 128 VAL A C 1
ATOM 1025 O O . VAL A 1 128 ? -3.731 14.066 7.778 1.00 59.78 128 VAL A O 1
ATOM 1028 N N . TYR A 1 129 ? -2.622 12.700 6.389 1.00 65.50 129 TYR A N 1
ATOM 1029 C CA . TYR A 1 129 ? -3.797 12.168 5.738 1.00 65.50 129 TYR A CA 1
ATOM 1030 C C . TYR A 1 129 ? -4.051 10.732 6.200 1.00 65.50 129 TYR A C 1
ATOM 1032 O O . TYR A 1 129 ? -3.136 9.907 6.252 1.00 65.50 129 TYR A O 1
ATOM 1040 N N . ILE A 1 130 ? -5.311 10.447 6.531 1.00 70.94 130 ILE A N 1
ATOM 1041 C CA . ILE A 1 130 ? -5.794 9.102 6.835 1.00 70.94 130 ILE A CA 1
ATOM 1042 C C . ILE A 1 130 ? -6.786 8.714 5.754 1.00 70.94 130 ILE A C 1
ATOM 1044 O O . ILE A 1 130 ? -7.895 9.252 5.704 1.00 70.94 130 ILE A O 1
ATOM 1048 N N . ASP A 1 131 ? -6.415 7.725 4.955 1.00 77.19 131 ASP A N 1
ATOM 1049 C CA . ASP A 1 131 ? -7.386 6.990 4.163 1.00 77.19 131 ASP A CA 1
ATOM 1050 C C . ASP A 1 131 ? -7.953 5.853 4.989 1.00 77.19 131 ASP A C 1
ATOM 1052 O O . ASP A 1 131 ? -7.245 5.199 5.760 1.00 77.19 131 ASP A O 1
ATOM 1056 N N . HIS A 1 132 ? -9.242 5.596 4.812 1.00 83.56 132 HIS A N 1
ATOM 1057 C CA . HIS A 1 132 ? -9.861 4.450 5.439 1.00 83.56 132 HIS A CA 1
ATOM 1058 C C . HIS A 1 132 ? -10.935 3.830 4.565 1.00 83.56 132 HIS A C 1
ATOM 1060 O O . HIS A 1 132 ? -11.751 4.514 3.948 1.00 83.56 132 HIS A O 1
ATOM 1066 N N . PHE A 1 133 ? -10.999 2.505 4.610 1.00 89.06 133 PHE A N 1
ATOM 1067 C CA . PHE A 1 133 ? -12.140 1.758 4.113 1.00 89.06 133 PHE A CA 1
ATOM 1068 C C . PHE A 1 133 ? -12.718 0.873 5.200 1.00 89.06 133 PHE A C 1
ATOM 1070 O O . PHE A 1 133 ? -12.010 0.271 6.008 1.00 89.06 133 PHE A O 1
ATOM 1077 N N . VAL A 1 134 ? -14.045 0.778 5.170 1.00 91.12 134 VAL A N 1
ATOM 1078 C CA . VAL A 1 134 ? -14.806 -0.125 6.023 1.00 91.12 134 VAL A CA 1
ATOM 1079 C C . VAL A 1 134 ? -15.582 -1.102 5.149 1.00 91.12 134 VAL A C 1
ATOM 1081 O O . VAL A 1 134 ? -16.346 -0.716 4.249 1.00 91.12 134 VAL A O 1
ATOM 1084 N N . LEU A 1 135 ? -15.398 -2.384 5.443 1.00 93.12 135 LEU A N 1
ATOM 1085 C CA . LEU A 1 135 ? -16.288 -3.462 5.033 1.00 93.12 135 LEU A CA 1
ATOM 1086 C C . LEU A 1 135 ? -17.000 -3.962 6.278 1.00 93.12 135 LEU A C 1
ATOM 1088 O O . LEU A 1 135 ? -16.354 -4.365 7.235 1.00 93.12 135 LEU A O 1
ATOM 1092 N N . GLN A 1 136 ? -18.326 -3.933 6.289 1.00 93.62 136 GLN A N 1
ATOM 1093 C CA . GLN A 1 136 ? -19.086 -4.284 7.480 1.00 93.62 136 GLN A CA 1
ATOM 1094 C C . GLN A 1 136 ? -20.264 -5.177 7.114 1.00 93.62 136 GLN A C 1
ATOM 1096 O O . GLN A 1 136 ? -21.011 -4.885 6.181 1.00 93.62 136 GLN A O 1
ATOM 1101 N N . ASP A 1 137 ? -20.445 -6.239 7.893 1.00 92.12 137 ASP A N 1
ATOM 1102 C CA . ASP A 1 137 ? -21.674 -7.019 7.937 1.00 92.12 137 ASP A CA 1
ATOM 1103 C C . ASP A 1 137 ? -22.403 -6.817 9.281 1.00 92.12 137 ASP A C 1
ATOM 1105 O O . ASP A 1 137 ? -22.073 -5.946 10.086 1.00 92.12 137 ASP A O 1
ATOM 1109 N N . LYS A 1 138 ? -23.440 -7.615 9.544 1.00 90.88 138 LYS A N 1
ATOM 1110 C CA . LYS A 1 138 ? -24.249 -7.489 10.767 1.00 90.88 138 LYS A CA 1
ATOM 1111 C C . LYS A 1 138 ? -23.483 -7.745 12.076 1.00 90.88 138 LYS A C 1
ATOM 1113 O O . LYS A 1 138 ? -23.980 -7.336 13.128 1.00 90.88 138 LYS A O 1
ATOM 1118 N N . ASN A 1 139 ? -22.345 -8.437 12.028 1.00 93.25 139 ASN A N 1
ATOM 1119 C CA . ASN A 1 139 ? -21.602 -8.958 13.176 1.00 93.25 139 ASN A CA 1
ATOM 1120 C C . ASN A 1 139 ? -20.174 -8.414 13.270 1.00 93.25 139 ASN A C 1
ATOM 1122 O O . ASN A 1 139 ? -19.607 -8.399 14.362 1.00 93.25 139 ASN A O 1
ATOM 1126 N N . THR A 1 140 ? -19.556 -8.046 12.152 1.00 96.00 140 THR A N 1
ATOM 1127 C CA . THR A 1 140 ? -18.133 -7.713 12.085 1.00 96.00 140 THR A CA 1
ATOM 1128 C C . THR A 1 140 ? -17.891 -6.576 11.100 1.00 96.00 140 THR A C 1
ATOM 1130 O O . THR A 1 140 ? -18.456 -6.548 10.009 1.00 96.00 140 THR A O 1
ATOM 1133 N N . ALA A 1 141 ? -17.031 -5.644 11.497 1.00 95.75 141 ALA A N 1
ATOM 1134 C CA . ALA A 1 141 ? -16.479 -4.605 10.646 1.00 95.75 141 ALA A CA 1
ATOM 1135 C C . ALA A 1 141 ? -14.986 -4.878 10.449 1.00 95.75 141 ALA A C 1
ATOM 1137 O O . ALA A 1 141 ? -14.261 -5.040 11.424 1.00 95.75 141 ALA A O 1
ATOM 1138 N N . LEU A 1 142 ? -14.536 -4.940 9.204 1.00 95.69 142 LEU A N 1
ATOM 1139 C CA . LEU A 1 142 ? -13.140 -4.882 8.799 1.00 95.69 142 LEU A CA 1
ATOM 1140 C C . LEU A 1 142 ? -12.810 -3.427 8.474 1.00 95.69 142 LEU A C 1
ATOM 1142 O O . LEU A 1 142 ? -13.481 -2.808 7.644 1.00 95.69 142 LEU A O 1
ATOM 1146 N N . VAL A 1 143 ? -11.792 -2.902 9.141 1.00 92.56 143 VAL A N 1
ATOM 1147 C CA . VAL A 1 143 ? -11.302 -1.540 8.958 1.00 92.56 143 VAL A CA 1
ATOM 1148 C C . VAL A 1 143 ? -9.872 -1.625 8.445 1.00 92.56 143 VAL A C 1
ATOM 1150 O O . VAL A 1 143 ? -9.023 -2.266 9.067 1.00 92.56 143 VAL A O 1
ATOM 1153 N N . THR A 1 144 ? -9.631 -0.973 7.315 1.00 90.62 144 THR A N 1
ATOM 1154 C CA . THR A 1 144 ? -8.303 -0.771 6.734 1.00 90.62 144 THR A CA 1
ATOM 1155 C C . THR A 1 144 ? -8.003 0.713 6.787 1.00 90.62 144 THR A C 1
ATOM 1157 O O . THR A 1 144 ? -8.823 1.511 6.334 1.00 90.62 144 THR A O 1
ATOM 1160 N N . LEU A 1 145 ? -6.851 1.068 7.344 1.00 85.75 145 LEU A N 1
ATOM 1161 C CA . LEU A 1 145 ? -6.368 2.435 7.476 1.00 85.75 145 LEU A CA 1
ATOM 1162 C C . LEU A 1 145 ? -5.016 2.548 6.791 1.00 85.75 145 LEU A C 1
ATOM 1164 O O . LEU A 1 145 ? -4.135 1.728 7.053 1.00 85.75 145 LEU A O 1
ATOM 1168 N N . THR A 1 146 ? -4.840 3.581 5.979 1.00 82.19 146 THR A N 1
ATOM 1169 C CA . THR A 1 146 ? -3.525 3.991 5.491 1.00 82.19 146 THR A CA 1
ATOM 1170 C C . THR A 1 146 ? -3.228 5.397 5.966 1.00 82.19 146 THR A C 1
ATOM 1172 O O . THR A 1 146 ? -4.070 6.290 5.878 1.00 82.19 146 THR A O 1
ATOM 1175 N N . LEU A 1 147 ? -2.026 5.595 6.491 1.00 76.19 147 LEU A N 1
ATOM 1176 C CA . LEU A 1 147 ? -1.612 6.849 7.113 1.00 76.19 147 LEU A CA 1
ATOM 1177 C C . LEU A 1 147 ? -0.397 7.375 6.355 1.00 76.19 147 LEU A C 1
ATOM 1179 O O . LEU A 1 147 ? 0.505 6.604 6.024 1.00 76.19 147 LEU A O 1
ATOM 1183 N N . GLY A 1 148 ? -0.384 8.668 6.050 1.00 69.62 148 GLY A N 1
ATOM 1184 C CA . GLY A 1 148 ? 0.702 9.298 5.304 1.00 69.62 148 GLY A CA 1
ATOM 1185 C C . GLY A 1 148 ? 0.764 10.806 5.497 1.00 69.62 148 GLY A C 1
ATOM 1186 O O . GLY A 1 148 ? -0.087 11.395 6.161 1.00 69.62 148 GLY A O 1
ATOM 1187 N N . SER A 1 149 ? 1.777 11.422 4.894 1.00 58.41 149 SER A N 1
ATOM 1188 C CA . SER A 1 149 ? 1.923 12.876 4.789 1.00 58.41 149 SER A CA 1
ATOM 1189 C C . SER A 1 149 ? 1.605 13.334 3.362 1.00 58.41 149 SER A C 1
ATOM 1191 O O . SER A 1 149 ? 1.766 12.560 2.419 1.00 58.41 149 SER A O 1
ATOM 1193 N N . VAL A 1 150 ? 1.183 14.591 3.180 1.00 51.03 150 VAL A N 1
ATOM 1194 C CA . VAL A 1 150 ? 0.910 15.217 1.861 1.00 51.03 150 VAL A CA 1
ATOM 1195 C C . VAL A 1 150 ? 2.161 15.288 0.961 1.00 51.03 150 VAL A C 1
ATOM 1197 O O . VAL A 1 150 ? 2.086 15.692 -0.199 1.00 51.03 150 VAL A O 1
ATOM 1200 N N . THR A 1 151 ? 3.332 14.872 1.445 1.00 50.16 151 THR A N 1
ATOM 1201 C CA . THR A 1 151 ? 4.549 14.876 0.637 1.00 50.16 151 THR A CA 1
ATOM 1202 C C . THR A 1 151 ? 4.581 13.795 -0.440 1.00 50.16 151 THR A C 1
ATOM 1204 O O . THR A 1 151 ? 3.879 12.785 -0.420 1.00 50.16 151 THR A O 1
ATOM 1207 N N . ASN A 1 152 ? 5.469 14.011 -1.409 1.00 48.28 152 ASN A N 1
ATOM 1208 C CA . ASN A 1 152 ? 5.654 13.227 -2.633 1.00 48.28 152 ASN A CA 1
ATOM 1209 C C . ASN A 1 152 ? 6.047 11.748 -2.397 1.00 48.28 152 ASN A C 1
ATOM 1211 O O . ASN A 1 152 ? 6.395 11.057 -3.352 1.00 48.28 152 ASN A O 1
ATOM 1215 N N . ARG A 1 153 ? 6.080 11.280 -1.142 1.00 52.72 153 ARG A N 1
ATOM 1216 C CA . ARG A 1 153 ? 6.524 9.941 -0.732 1.00 52.72 153 ARG A CA 1
ATOM 1217 C C . ARG A 1 153 ? 5.378 8.967 -0.424 1.00 52.72 153 ARG A C 1
ATOM 1219 O O . ARG A 1 153 ? 5.645 7.778 -0.312 1.00 52.72 153 ARG A O 1
ATOM 1226 N N . GLY A 1 154 ? 4.125 9.431 -0.388 1.00 61.97 154 GLY A N 1
ATOM 1227 C CA . GLY A 1 154 ? 2.948 8.563 -0.266 1.00 61.97 154 GLY A CA 1
ATOM 1228 C C . GLY A 1 154 ? 2.631 8.094 1.160 1.00 61.97 154 GLY A C 1
ATOM 1229 O O . GLY A 1 154 ? 3.096 8.676 2.140 1.00 61.97 154 GLY A O 1
ATOM 1230 N N . TYR A 1 155 ? 1.782 7.067 1.279 1.00 67.88 155 TYR A N 1
ATOM 1231 C CA . TYR A 1 155 ? 1.354 6.515 2.573 1.00 67.88 155 TYR A CA 1
ATOM 1232 C C . TYR A 1 155 ? 2.434 5.627 3.164 1.00 67.88 155 TYR A C 1
ATOM 1234 O O . TYR A 1 155 ? 3.010 4.825 2.435 1.00 67.88 155 TYR A O 1
ATOM 1242 N N . THR A 1 156 ? 2.663 5.742 4.470 1.00 75.31 156 THR A N 1
ATOM 1243 C CA . THR A 1 156 ? 3.788 5.084 5.139 1.00 75.31 156 THR A CA 1
ATOM 1244 C C . THR A 1 156 ? 3.386 3.995 6.117 1.00 75.31 156 THR A C 1
ATOM 1246 O O . THR A 1 156 ? 4.192 3.138 6.456 1.00 75.31 156 THR A O 1
ATOM 1249 N N . THR A 1 157 ? 2.123 3.964 6.535 1.00 81.69 157 THR A N 1
ATOM 1250 C CA . THR A 1 157 ? 1.607 2.934 7.441 1.00 81.69 157 THR A CA 1
ATOM 1251 C C . THR A 1 157 ? 0.325 2.315 6.911 1.00 81.69 157 THR A C 1
ATOM 1253 O O . THR A 1 157 ? -0.568 3.037 6.466 1.00 81.69 157 THR A O 1
ATOM 1256 N N . LEU A 1 158 ? 0.202 0.998 7.075 1.00 85.50 158 LEU A N 1
ATOM 1257 C CA . LEU A 1 158 ? -1.016 0.224 6.868 1.00 85.50 158 LEU A CA 1
ATOM 1258 C C . LEU A 1 158 ? -1.440 -0.464 8.171 1.00 85.50 158 LEU A C 1
ATOM 1260 O O . LEU A 1 158 ? -0.667 -1.201 8.786 1.00 85.50 158 LEU A O 1
ATOM 1264 N N . VAL A 1 159 ? -2.696 -0.267 8.573 1.00 88.25 159 VAL A N 1
ATOM 1265 C CA . VAL A 1 159 ? -3.297 -0.959 9.721 1.00 88.25 159 VAL A CA 1
ATOM 1266 C C . VAL A 1 159 ? -4.595 -1.630 9.296 1.00 88.25 159 VAL A C 1
ATOM 1268 O O . VAL A 1 159 ? -5.493 -0.982 8.758 1.00 88.25 159 VAL A O 1
ATOM 1271 N N . VAL A 1 160 ? -4.720 -2.929 9.570 1.00 92.12 160 VAL A N 1
ATOM 1272 C CA . VAL A 1 160 ? -5.916 -3.719 9.255 1.00 92.12 160 VAL A CA 1
ATOM 1273 C C . VAL A 1 160 ? -6.370 -4.492 10.481 1.00 92.12 160 VAL A C 1
ATOM 1275 O O . VAL A 1 160 ? -5.637 -5.309 11.044 1.00 92.12 160 VAL A O 1
ATOM 1278 N N . PHE A 1 161 ? -7.610 -4.266 10.894 1.00 93.44 161 PHE A N 1
ATOM 1279 C CA . PHE A 1 161 ? -8.196 -4.927 12.055 1.00 93.44 161 PHE A CA 1
ATOM 1280 C C . PHE A 1 161 ? -9.687 -5.177 11.854 1.00 93.44 161 PHE A C 1
ATOM 1282 O O . PHE A 1 161 ? -10.359 -4.529 11.053 1.00 93.44 161 PHE A O 1
ATOM 1289 N N . THR A 1 162 ? -10.222 -6.128 12.614 1.00 95.44 162 THR A N 1
ATOM 1290 C CA . THR A 1 162 ? -11.666 -6.356 12.693 1.00 95.44 162 THR A CA 1
ATOM 1291 C C . THR A 1 162 ? -12.214 -5.969 14.051 1.00 95.44 162 THR A C 1
ATOM 1293 O O . THR A 1 162 ? -11.595 -6.276 15.071 1.00 95.44 162 THR A O 1
ATOM 1296 N N . VAL A 1 163 ? -13.416 -5.402 14.057 1.00 95.88 163 VAL A N 1
ATOM 1297 C CA . VAL A 1 163 ? -14.218 -5.112 15.245 1.00 95.88 163 VAL A CA 1
ATOM 1298 C C . VAL A 1 163 ? -15.487 -5.957 15.196 1.00 95.88 163 VAL A C 1
ATOM 1300 O O . VAL A 1 163 ? -16.294 -5.840 14.272 1.00 95.88 163 VAL A O 1
ATOM 1303 N N . GLY A 1 164 ? -15.664 -6.829 16.184 1.00 95.00 164 GLY A N 1
ATOM 1304 C CA . GLY A 1 164 ? -16.905 -7.561 16.400 1.00 95.00 164 GLY A CA 1
ATOM 1305 C C . GLY A 1 164 ? -17.977 -6.661 17.009 1.00 95.00 164 GLY A C 1
ATOM 1306 O O . GLY A 1 164 ? -17.682 -5.716 17.739 1.00 95.00 164 GLY A O 1
ATOM 1307 N N . ARG A 1 165 ? -19.250 -6.973 16.767 1.00 92.44 165 ARG A N 1
ATOM 1308 C CA . ARG A 1 165 ? -20.383 -6.252 17.373 1.00 92.44 165 ARG A CA 1
ATOM 1309 C C . ARG A 1 165 ? -20.460 -6.422 18.897 1.00 92.44 165 ARG A C 1
ATOM 1311 O O . ARG A 1 165 ? -21.140 -5.651 19.569 1.00 92.44 165 ARG A O 1
ATOM 1318 N N . ASP A 1 166 ? -19.740 -7.400 19.445 1.00 91.50 166 ASP A N 1
ATOM 1319 C CA . ASP A 1 166 ? -19.494 -7.563 20.881 1.00 91.50 166 ASP A CA 1
ATOM 1320 C C . ASP A 1 166 ? -18.407 -6.613 21.425 1.00 91.50 166 ASP A C 1
ATOM 1322 O O . ASP A 1 166 ? -18.160 -6.592 22.629 1.00 91.50 166 ASP A O 1
ATOM 1326 N N . GLY A 1 167 ? -17.789 -5.800 20.563 1.00 88.56 167 GLY A N 1
ATOM 1327 C CA . GLY A 1 167 ? -16.726 -4.855 20.900 1.00 88.56 167 GLY A CA 1
ATOM 1328 C C . GLY A 1 167 ? -15.333 -5.474 20.942 1.00 88.56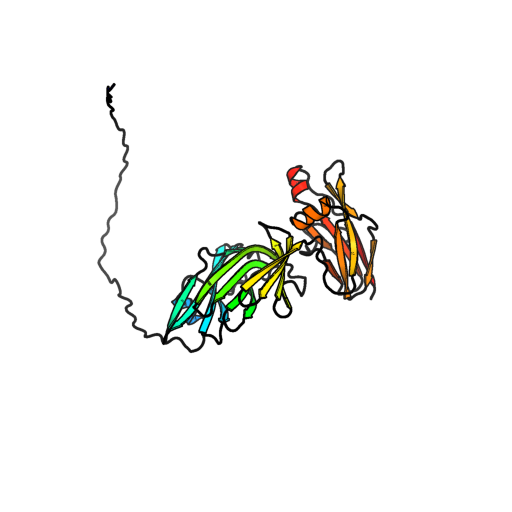 167 GLY A C 1
ATOM 1329 O O . GLY A 1 167 ? -14.385 -4.780 21.300 1.00 88.56 167 GLY A O 1
ATOM 1330 N N . LYS A 1 168 ? -15.177 -6.758 20.591 1.00 91.19 168 LYS A N 1
ATOM 1331 C CA . LYS A 1 168 ? -13.854 -7.387 20.529 1.00 91.19 168 LYS A CA 1
ATOM 1332 C C . LYS A 1 168 ? -13.113 -6.964 19.278 1.00 91.19 168 LYS A C 1
ATOM 1334 O O . LYS A 1 168 ? -13.677 -6.950 18.185 1.00 91.19 168 LYS A O 1
ATOM 1339 N N . ILE A 1 169 ? -11.824 -6.701 19.442 1.00 91.31 169 ILE A N 1
ATOM 1340 C CA . ILE A 1 169 ? -10.942 -6.304 18.350 1.00 91.31 169 ILE A CA 1
ATOM 1341 C C . ILE A 1 169 ? -9.919 -7.391 18.102 1.00 91.31 169 ILE A C 1
ATOM 1343 O O . ILE A 1 169 ? -9.416 -8.026 19.030 1.00 91.31 169 ILE A O 1
ATOM 1347 N N . LYS A 1 170 ? -9.602 -7.582 16.828 1.00 92.12 170 LYS A N 1
ATOM 1348 C CA . LYS A 1 170 ? -8.455 -8.365 16.401 1.00 92.12 170 LYS A CA 1
ATOM 1349 C C . LYS A 1 170 ? -7.677 -7.571 15.361 1.00 92.12 170 LYS A C 1
ATOM 1351 O O . LYS A 1 170 ? -8.200 -7.311 14.281 1.00 92.12 170 LYS A O 1
ATOM 1356 N N . LEU A 1 171 ? -6.450 -7.197 15.711 1.00 91.06 171 LEU A N 1
ATOM 1357 C CA . LEU A 1 171 ? -5.464 -6.678 14.770 1.00 91.06 171 LEU A CA 1
ATOM 1358 C C . LEU A 1 171 ? -4.979 -7.840 13.897 1.00 91.06 171 LEU A C 1
ATOM 1360 O O . LEU A 1 171 ? -4.630 -8.895 14.430 1.00 91.06 171 LEU A O 1
ATOM 1364 N N . HIS A 1 172 ? -5.014 -7.668 12.577 1.00 90.88 172 HIS A N 1
ATOM 1365 C CA . HIS A 1 172 ? -4.577 -8.692 11.621 1.00 90.88 172 HIS A CA 1
ATOM 1366 C C . HIS A 1 172 ? -3.307 -8.282 10.898 1.00 90.88 172 HIS A C 1
ATOM 1368 O O . HIS A 1 172 ? -2.415 -9.110 10.756 1.00 90.88 172 HIS A O 1
ATOM 1374 N N . HIS A 1 173 ? -3.223 -7.017 10.488 1.00 86.38 173 HIS A N 1
ATOM 1375 C CA . HIS A 1 173 ? -2.077 -6.489 9.767 1.00 86.38 173 HIS A CA 1
ATOM 1376 C C . HIS A 1 173 ? -1.640 -5.157 10.371 1.00 86.38 173 HIS A C 1
ATOM 1378 O O . HIS A 1 173 ? -2.467 -4.302 10.703 1.00 86.38 173 HIS A O 1
ATOM 1384 N N . TYR A 1 174 ? -0.331 -5.004 10.498 1.00 85.88 174 TYR A N 1
ATOM 1385 C CA . TYR A 1 174 ? 0.336 -3.786 10.911 1.00 85.88 174 TYR A CA 1
ATOM 1386 C C . TYR A 1 174 ? 1.682 -3.749 10.205 1.00 85.88 174 TYR A C 1
ATOM 1388 O O . TYR A 1 174 ? 2.494 -4.650 10.417 1.00 85.88 174 TYR A O 1
ATOM 1396 N N . ASP A 1 175 ? 1.891 -2.747 9.360 1.00 83.88 175 ASP A N 1
ATOM 1397 C CA . ASP A 1 175 ? 3.125 -2.648 8.598 1.00 83.88 175 ASP A CA 1
ATOM 1398 C C . ASP A 1 175 ? 3.467 -1.210 8.210 1.00 83.88 175 ASP A C 1
ATOM 1400 O O . ASP A 1 175 ? 2.593 -0.347 8.066 1.00 83.88 175 ASP A O 1
ATOM 1404 N N . PHE A 1 176 ? 4.765 -0.991 8.029 1.00 80.44 176 PHE A N 1
ATOM 1405 C CA . PHE A 1 176 ? 5.332 0.230 7.488 1.00 80.44 176 PHE A CA 1
ATOM 1406 C C . PHE A 1 176 ? 5.817 -0.035 6.066 1.00 80.44 176 PHE A C 1
ATOM 1408 O O . PHE A 1 176 ? 6.422 -1.069 5.780 1.00 80.44 176 PHE A O 1
ATOM 1415 N N . GLY A 1 177 ? 5.565 0.894 5.161 1.00 79.69 177 GLY A N 1
ATOM 1416 C CA . GLY A 1 177 ? 5.803 0.658 3.749 1.00 79.69 177 GLY A CA 1
ATOM 1417 C C . GLY A 1 177 ? 5.503 1.878 2.916 1.00 79.69 177 GLY A C 1
ATOM 1418 O O . GLY A 1 177 ? 5.545 2.997 3.407 1.00 79.69 177 GLY A O 1
ATOM 1419 N N . GLU A 1 178 ? 5.240 1.664 1.638 1.00 77.88 178 GLU A N 1
ATOM 1420 C CA . GLU A 1 178 ? 4.971 2.749 0.710 1.00 77.88 178 GLU A CA 1
ATOM 1421 C C . GLU A 1 178 ? 3.808 2.409 -0.220 1.00 77.88 178 GLU A C 1
ATOM 1423 O O . GLU A 1 178 ? 3.698 1.300 -0.757 1.00 77.88 178 GLU A O 1
ATOM 1428 N N . VAL A 1 179 ? 2.983 3.422 -0.466 1.00 73.75 179 VAL A N 1
ATOM 1429 C CA . VAL A 1 179 ? 1.911 3.425 -1.465 1.00 73.75 179 VAL A CA 1
ATOM 1430 C C . VAL A 1 179 ? 2.114 4.619 -2.365 1.00 73.75 179 VAL A C 1
ATOM 1432 O O . VAL A 1 179 ? 2.327 5.732 -1.891 1.00 73.75 179 VAL A O 1
ATOM 1435 N N . ASN A 1 180 ? 1.995 4.418 -3.670 1.00 60.75 180 ASN A N 1
ATOM 1436 C CA . ASN A 1 180 ? 2.127 5.512 -4.620 1.00 60.75 180 ASN A CA 1
ATOM 1437 C C . ASN A 1 180 ? 1.002 6.534 -4.459 1.00 60.75 180 ASN A C 1
ATOM 1439 O O . ASN A 1 180 ? -0.166 6.181 -4.607 1.00 60.75 180 ASN A O 1
ATOM 1443 N N . SER A 1 181 ? 1.339 7.800 -4.240 1.00 50.97 181 SER A N 1
ATOM 1444 C CA . SER A 1 181 ? 0.367 8.897 -4.288 1.00 50.97 181 SER A CA 1
ATOM 1445 C C . SER A 1 181 ? 0.055 9.364 -5.717 1.00 50.97 181 SER A C 1
ATOM 1447 O O . SER A 1 181 ? -0.954 10.030 -5.929 1.00 50.97 181 SER A O 1
ATOM 1449 N N . LEU A 1 182 ? 0.880 9.008 -6.713 1.00 49.69 182 LEU A N 1
ATOM 1450 C CA . LEU A 1 182 ? 0.672 9.373 -8.123 1.00 49.69 182 LEU A CA 1
ATOM 1451 C C . LEU A 1 182 ? -0.280 8.425 -8.863 1.00 49.69 182 LEU A C 1
ATOM 1453 O O . LEU A 1 182 ? -0.768 8.767 -9.940 1.00 49.69 182 LEU A O 1
ATOM 1457 N N . LEU A 1 183 ? -0.559 7.242 -8.310 1.00 50.44 183 LEU A N 1
ATOM 1458 C CA . LEU A 1 183 ? -1.585 6.353 -8.844 1.00 50.44 183 LEU A CA 1
ATOM 1459 C C . LEU A 1 183 ? -2.924 6.736 -8.208 1.00 50.44 183 LEU A C 1
ATOM 1461 O O . LEU A 1 183 ? -3.101 6.636 -7.000 1.00 50.44 183 LEU A O 1
ATOM 1465 N N . GLN A 1 184 ? -3.897 7.134 -9.027 1.00 43.91 184 GLN A N 1
ATOM 1466 C CA . GLN A 1 184 ? -5.254 7.482 -8.577 1.00 43.91 184 GLN A CA 1
ATOM 1467 C C . GLN A 1 184 ? -6.045 6.307 -7.953 1.00 43.91 184 GLN A C 1
ATOM 1469 O O . GLN A 1 184 ? -7.222 6.470 -7.663 1.00 43.91 184 GLN A O 1
ATOM 1474 N N . ASN A 1 185 ? -5.440 5.132 -7.740 1.00 51.44 185 ASN A N 1
ATOM 1475 C CA . ASN A 1 185 ? -6.131 3.883 -7.395 1.00 51.44 185 ASN A CA 1
ATOM 1476 C C . ASN A 1 185 ? -5.325 2.986 -6.441 1.00 51.44 185 ASN A C 1
ATOM 1478 O O . ASN A 1 185 ? -5.354 1.764 -6.564 1.00 51.44 185 ASN A O 1
ATOM 1482 N N . SER A 1 186 ? -4.544 3.553 -5.527 1.00 60.56 186 SER A N 1
ATOM 1483 C CA . SER A 1 186 ? -3.645 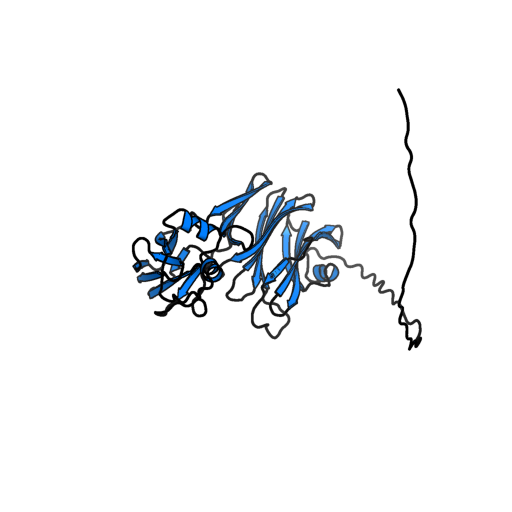2.723 -4.718 1.00 60.56 186 SER A CA 1
ATOM 1484 C C . SER A 1 186 ? -4.340 2.014 -3.555 1.00 60.56 186 SER A C 1
ATOM 1486 O O . SER A 1 186 ? -3.848 0.986 -3.101 1.00 60.56 186 SER A O 1
ATOM 1488 N N . LEU A 1 187 ? -5.498 2.527 -3.124 1.00 71.94 187 LEU A N 1
ATOM 1489 C CA . LEU A 1 187 ? -6.422 1.881 -2.199 1.00 71.94 187 LEU A CA 1
ATOM 1490 C C . LEU A 1 187 ? -7.816 1.881 -2.842 1.00 71.94 187 LEU A C 1
ATOM 1492 O O . LEU A 1 187 ? -8.407 2.940 -3.050 1.00 71.94 187 LEU A O 1
ATOM 1496 N N . VAL A 1 188 ? -8.345 0.707 -3.186 1.00 80.75 188 VAL A N 1
ATOM 1497 C CA . VAL A 1 188 ? -9.621 0.591 -3.909 1.00 80.75 188 VAL A CA 1
ATOM 1498 C C . VAL A 1 188 ? -10.544 -0.376 -3.195 1.00 80.75 188 VAL A C 1
ATOM 1500 O O . VAL A 1 188 ? -10.211 -1.533 -2.953 1.00 80.75 188 VAL A O 1
ATOM 1503 N N . LYS A 1 189 ? -11.764 0.074 -2.907 1.00 84.56 189 LYS A N 1
ATOM 1504 C CA . LYS A 1 189 ? -12.840 -0.813 -2.465 1.00 84.56 189 LYS A CA 1
ATOM 1505 C C . LYS A 1 189 ? -13.560 -1.403 -3.679 1.00 84.56 189 LYS A C 1
ATOM 1507 O O . LYS A 1 189 ? -14.331 -0.707 -4.339 1.00 84.56 189 LYS A O 1
ATOM 1512 N N . LYS A 1 190 ? -13.378 -2.701 -3.927 1.00 84.81 190 LYS A N 1
ATOM 1513 C CA . LYS A 1 190 ? -14.120 -3.477 -4.933 1.00 84.81 190 LYS A CA 1
ATOM 1514 C C . LYS A 1 190 ? -15.091 -4.434 -4.246 1.00 84.81 190 LYS A C 1
ATOM 1516 O O . LYS A 1 190 ? -14.733 -5.516 -3.787 1.00 84.81 190 LYS A O 1
ATOM 1521 N N . GLY A 1 191 ? -16.354 -4.019 -4.148 1.00 84.94 191 GLY A N 1
ATOM 1522 C CA . GLY A 1 191 ? -17.398 -4.805 -3.485 1.00 84.94 191 GLY A CA 1
ATOM 1523 C C . GLY A 1 191 ? -17.060 -5.093 -2.017 1.00 84.94 191 GLY A C 1
ATOM 1524 O O . GLY A 1 191 ? -17.009 -4.173 -1.199 1.00 84.94 191 GLY A O 1
ATOM 1525 N N . ASN A 1 192 ? -16.823 -6.371 -1.702 1.00 87.56 192 ASN A N 1
ATOM 1526 C CA . ASN A 1 192 ? -16.482 -6.858 -0.359 1.00 87.56 192 ASN A CA 1
ATOM 1527 C C . ASN A 1 192 ? -14.972 -7.094 -0.175 1.00 87.56 192 ASN A C 1
ATOM 1529 O O . ASN A 1 192 ? -14.563 -7.918 0.645 1.00 87.56 192 ASN A O 1
ATOM 1533 N N . THR A 1 193 ? -14.136 -6.432 -0.971 1.00 91.88 193 THR A N 1
ATOM 1534 C CA . THR A 1 193 ? -12.674 -6.493 -0.879 1.00 91.88 193 THR A CA 1
ATOM 1535 C C . THR A 1 193 ? -12.095 -5.082 -0.931 1.00 91.88 193 THR A C 1
ATOM 1537 O O . THR A 1 193 ? -12.611 -4.214 -1.636 1.00 91.88 193 THR A O 1
ATOM 1540 N N . ILE A 1 194 ? -11.065 -4.846 -0.129 1.00 91.81 194 ILE A N 1
ATOM 1541 C CA . ILE A 1 194 ? -10.222 -3.655 -0.150 1.00 91.81 194 ILE A CA 1
ATOM 1542 C C . ILE A 1 194 ? -8.887 -4.104 -0.739 1.00 91.81 194 ILE A C 1
ATOM 1544 O O . ILE A 1 194 ? -8.238 -4.980 -0.171 1.00 91.81 194 ILE A O 1
ATOM 1548 N N . GLU A 1 195 ? -8.520 -3.536 -1.879 1.00 89.12 195 GLU A N 1
ATOM 1549 C CA . GLU A 1 195 ? -7.276 -3.816 -2.592 1.00 89.12 195 GLU A CA 1
ATOM 1550 C C . GLU A 1 195 ? -6.278 -2.687 -2.310 1.00 89.12 195 GLU A C 1
ATOM 1552 O O . GLU A 1 195 ? -6.640 -1.510 -2.411 1.00 89.12 195 GLU A O 1
ATOM 1557 N N . ILE A 1 196 ? -5.036 -3.029 -1.958 1.00 85.06 196 ILE A N 1
ATOM 1558 C CA . ILE A 1 196 ? -3.939 -2.069 -1.795 1.00 85.06 196 ILE A CA 1
ATOM 1559 C C . ILE A 1 196 ? -2.667 -2.565 -2.480 1.00 85.06 196 ILE A C 1
ATOM 1561 O O . ILE A 1 196 ? -2.188 -3.664 -2.203 1.00 85.06 196 ILE A O 1
ATOM 1565 N N . ALA A 1 197 ? -2.100 -1.759 -3.377 1.00 84.38 197 ALA A N 1
ATOM 1566 C CA . ALA A 1 197 ? -0.765 -2.018 -3.912 1.00 84.38 197 ALA A CA 1
ATOM 1567 C C . ALA A 1 197 ? 0.264 -1.450 -2.928 1.00 84.38 197 ALA A C 1
ATOM 1569 O O . ALA A 1 197 ? 0.388 -0.232 -2.792 1.00 84.38 197 ALA A O 1
ATOM 1570 N N . TRP A 1 198 ? 0.966 -2.331 -2.216 1.00 85.06 198 TRP A N 1
ATOM 1571 C CA . TRP A 1 198 ? 1.755 -1.979 -1.035 1.00 85.06 198 TRP A CA 1
ATOM 1572 C C . TRP A 1 198 ? 3.162 -2.561 -1.115 1.00 85.06 198 TRP A C 1
ATOM 1574 O O . TRP A 1 198 ? 3.325 -3.777 -1.249 1.00 85.06 198 TRP A O 1
ATOM 1584 N N . LYS A 1 199 ? 4.183 -1.700 -1.011 1.00 85.06 199 LYS A N 1
ATOM 1585 C CA . LYS A 1 199 ? 5.579 -2.111 -0.799 1.00 85.06 199 LYS A CA 1
ATOM 1586 C C . LYS A 1 199 ? 5.864 -2.114 0.696 1.00 85.06 199 LYS A C 1
ATOM 1588 O O . LYS A 1 199 ? 6.145 -1.065 1.269 1.00 85.06 199 LYS A O 1
ATOM 1593 N N . SER A 1 200 ? 5.808 -3.291 1.304 1.00 83.50 200 SER A N 1
ATOM 1594 C CA . SER A 1 200 ? 6.168 -3.481 2.707 1.00 83.50 200 SER A CA 1
ATOM 1595 C C . SER A 1 200 ? 7.668 -3.279 2.939 1.00 83.50 200 SER A C 1
ATOM 1597 O O . SER A 1 200 ? 8.485 -3.651 2.097 1.00 83.50 200 SER A O 1
ATOM 1599 N N . TYR A 1 201 ? 8.055 -2.711 4.083 1.00 78.69 201 TYR A N 1
ATOM 1600 C CA . TYR A 1 201 ? 9.464 -2.666 4.503 1.00 78.69 201 TYR A CA 1
ATOM 1601 C C . TYR A 1 201 ? 9.922 -3.969 5.152 1.00 78.69 201 TYR A C 1
ATOM 1603 O O . TYR A 1 201 ? 11.117 -4.266 5.163 1.00 78.69 201 TYR A O 1
ATOM 1611 N N . THR A 1 202 ? 8.989 -4.734 5.718 1.00 75.69 202 THR A N 1
ATOM 1612 C CA . THR A 1 202 ? 9.284 -5.972 6.454 1.00 75.69 202 THR A CA 1
ATOM 1613 C C . THR A 1 202 ? 8.812 -7.233 5.732 1.00 75.69 202 THR A C 1
ATOM 1615 O O . THR A 1 202 ? 9.182 -8.345 6.110 1.00 75.69 202 THR A O 1
ATOM 1618 N N . GLY A 1 203 ? 8.027 -7.068 4.675 1.00 82.38 203 GLY A N 1
ATOM 1619 C CA . GLY A 1 203 ? 7.375 -8.116 3.911 1.00 82.38 203 GLY A CA 1
ATOM 1620 C C . GLY A 1 203 ? 7.494 -7.902 2.402 1.00 82.38 203 GLY A C 1
ATOM 1621 O O . GLY A 1 203 ? 8.305 -7.098 1.938 1.00 82.38 203 GLY A O 1
ATOM 1622 N N . PRO A 1 204 ? 6.714 -8.656 1.615 1.00 86.88 204 PRO A N 1
ATOM 1623 C CA . PRO A 1 204 ? 6.806 -8.597 0.170 1.00 86.88 204 PRO A CA 1
ATOM 1624 C C . PRO A 1 204 ? 6.132 -7.353 -0.421 1.00 86.88 204 PRO A C 1
ATOM 1626 O O . PRO A 1 204 ? 5.333 -6.658 0.204 1.00 86.88 204 PRO A O 1
ATOM 1629 N N . TYR A 1 205 ? 6.445 -7.101 -1.682 1.00 87.88 205 TYR A N 1
ATOM 1630 C CA . TYR A 1 205 ? 5.807 -6.110 -2.521 1.00 87.88 205 TYR A CA 1
ATOM 1631 C C . TYR A 1 205 ? 4.746 -6.775 -3.412 1.00 87.88 205 TYR A C 1
ATOM 1633 O O . TYR A 1 205 ? 4.999 -7.785 -4.075 1.00 87.88 205 TYR A O 1
ATOM 1641 N N . GLY A 1 206 ? 3.533 -6.223 -3.432 1.00 88.69 206 GLY A N 1
ATOM 1642 C CA . GLY A 1 206 ? 2.459 -6.707 -4.299 1.00 88.69 206 GLY A CA 1
ATOM 1643 C C . GLY A 1 206 ? 1.105 -6.071 -4.011 1.00 88.69 206 GLY A C 1
ATOM 1644 O O . GLY A 1 206 ? 1.017 -5.025 -3.367 1.00 88.69 206 GLY A O 1
ATOM 1645 N N . LEU A 1 207 ? 0.049 -6.715 -4.505 1.00 88.44 207 LEU A N 1
ATOM 1646 C CA . LEU A 1 207 ? -1.334 -6.349 -4.220 1.00 88.44 207 LEU A CA 1
ATOM 1647 C C . LEU A 1 207 ? -1.837 -7.154 -3.019 1.00 88.44 207 LEU A C 1
ATOM 1649 O O . LEU A 1 207 ? -1.828 -8.385 -3.047 1.00 88.44 207 LEU A O 1
ATOM 1653 N N . TYR A 1 208 ? -2.302 -6.465 -1.987 1.00 90.56 208 TYR A N 1
ATOM 1654 C CA . TYR A 1 208 ? -2.934 -7.060 -0.818 1.00 90.56 208 TYR A CA 1
ATOM 1655 C C . TYR A 1 208 ? -4.444 -6.859 -0.892 1.00 90.56 208 TYR A C 1
ATOM 1657 O O . TYR A 1 208 ? -4.931 -5.739 -1.041 1.00 90.56 208 TYR A O 1
ATOM 1665 N N . ASN A 1 209 ? -5.178 -7.955 -0.751 1.00 93.06 209 ASN A N 1
ATOM 1666 C CA . ASN A 1 209 ? -6.628 -8.003 -0.824 1.00 93.06 209 ASN A CA 1
ATOM 1667 C C . ASN A 1 209 ? -7.194 -8.380 0.544 1.00 93.06 209 ASN A C 1
ATOM 1669 O O . ASN A 1 209 ? -7.125 -9.536 0.973 1.00 93.06 209 ASN A O 1
ATOM 1673 N N . PHE A 1 210 ? -7.804 -7.410 1.219 1.00 95.06 210 PHE A N 1
ATOM 1674 C CA . PHE A 1 210 ? -8.465 -7.606 2.505 1.00 95.06 210 PHE A CA 1
ATOM 1675 C C . PHE A 1 210 ? -9.965 -7.748 2.303 1.00 95.06 210 PHE A C 1
ATOM 1677 O O . PHE A 1 210 ? -10.614 -6.892 1.705 1.00 95.06 210 PHE A O 1
ATOM 1684 N N . SER A 1 211 ? -10.554 -8.820 2.816 1.00 95.19 211 SER A N 1
ATOM 1685 C CA . SER A 1 211 ? -11.978 -9.093 2.623 1.00 95.19 211 SER A CA 1
ATOM 1686 C C . SER A 1 211 ? -12.640 -9.645 3.876 1.00 95.19 211 SER A C 1
ATOM 1688 O O . SER A 1 211 ? -11.990 -10.177 4.780 1.00 95.19 211 SER A O 1
ATOM 1690 N N . LEU A 1 212 ? -13.966 -9.519 3.910 1.00 92.88 212 LEU A N 1
ATOM 1691 C CA . LEU A 1 212 ? -14.818 -10.136 4.918 1.00 92.88 212 LEU A CA 1
ATOM 1692 C C . LEU A 1 212 ? -15.697 -11.191 4.232 1.00 92.88 212 LEU A C 1
ATOM 1694 O O . LEU A 1 212 ? -16.577 -10.850 3.440 1.00 92.88 212 LEU A O 1
ATOM 1698 N N . LYS A 1 213 ? -15.454 -12.472 4.522 1.00 90.44 213 LYS A N 1
ATOM 1699 C CA . LYS A 1 213 ? -16.245 -13.609 4.019 1.00 90.44 213 LYS A CA 1
ATOM 1700 C C . LYS A 1 213 ? -16.886 -14.314 5.211 1.00 90.44 213 LYS A C 1
ATOM 1702 O O . LYS A 1 213 ? -16.176 -14.768 6.102 1.00 90.44 213 LYS A O 1
ATOM 1707 N N . ASP A 1 214 ? -18.218 -14.355 5.265 1.00 88.12 214 ASP A N 1
ATOM 1708 C CA . ASP A 1 214 ? -18.987 -14.938 6.380 1.00 88.12 214 ASP A CA 1
ATOM 1709 C C . ASP A 1 214 ? -18.546 -14.433 7.770 1.00 88.12 214 ASP A C 1
ATOM 1711 O O . ASP A 1 214 ? -18.282 -15.215 8.687 1.00 88.12 214 ASP A O 1
ATOM 1715 N N . SER A 1 215 ? -18.414 -13.109 7.917 1.00 87.44 215 SER A N 1
ATOM 1716 C CA . SER A 1 215 ? -17.903 -12.437 9.125 1.00 87.44 215 SER A CA 1
ATOM 1717 C C . SER A 1 215 ? -16.462 -12.800 9.518 1.00 87.44 215 SER A C 1
ATOM 1719 O O . SER A 1 215 ? -16.023 -12.479 10.622 1.00 87.44 215 SER A O 1
ATOM 1721 N N . LYS A 1 216 ? -15.694 -13.452 8.638 1.00 91.00 216 LYS A N 1
ATOM 1722 C CA . LYS A 1 216 ? -14.283 -13.780 8.866 1.00 91.00 216 LYS A CA 1
ATOM 1723 C C . LYS A 1 216 ? -13.380 -12.936 7.982 1.00 91.00 216 LYS A C 1
ATOM 1725 O O . LYS A 1 216 ? -13.629 -12.777 6.788 1.00 91.00 216 LYS A O 1
ATOM 1730 N N . TYR A 1 217 ? -12.318 -12.427 8.596 1.00 94.56 217 TYR A N 1
ATOM 1731 C CA . TYR A 1 217 ? -11.218 -11.789 7.889 1.00 94.56 217 TYR A CA 1
ATOM 1732 C C . TYR A 1 217 ? -10.536 -12.790 6.957 1.00 94.56 217 TYR A C 1
ATOM 1734 O O . TYR A 1 217 ? -10.240 -13.915 7.369 1.00 94.56 217 TYR A O 1
ATOM 1742 N N . ASN A 1 218 ? -10.274 -12.358 5.730 1.00 95.31 218 ASN A N 1
ATOM 1743 C CA . ASN A 1 218 ? -9.447 -13.070 4.775 1.00 95.31 218 ASN A CA 1
ATOM 1744 C C . ASN A 1 218 ? -8.478 -12.093 4.109 1.00 95.31 218 ASN A C 1
ATOM 1746 O O . ASN A 1 218 ? -8.894 -11.032 3.639 1.00 95.31 218 ASN A O 1
ATOM 1750 N N . GLU A 1 219 ? -7.222 -12.510 4.028 1.00 94.12 219 GLU A N 1
ATOM 1751 C CA . GLU A 1 219 ? -6.132 -11.800 3.372 1.00 94.12 219 GLU A CA 1
ATOM 1752 C C . GLU A 1 219 ? -5.605 -12.661 2.234 1.00 94.12 219 GLU A C 1
ATOM 1754 O O . GLU A 1 219 ? -5.385 -13.862 2.402 1.00 94.12 219 GLU A O 1
ATOM 1759 N N . GLU A 1 220 ? -5.422 -12.045 1.078 1.00 93.88 220 GLU A N 1
ATOM 1760 C CA . GLU A 1 220 ? -4.749 -12.646 -0.061 1.00 93.88 220 GLU A CA 1
ATOM 1761 C C . GLU A 1 220 ? -3.697 -11.666 -0.566 1.00 93.88 220 GLU A C 1
ATOM 1763 O O . GLU A 1 220 ? -3.967 -10.474 -0.694 1.00 93.88 220 GLU A O 1
ATOM 1768 N N . TRP A 1 221 ? -2.501 -12.173 -0.843 1.00 92.38 221 TRP A N 1
ATOM 1769 C CA . TRP A 1 221 ? -1.418 -11.398 -1.429 1.00 92.38 221 TRP A CA 1
ATOM 1770 C C . TRP A 1 221 ? -1.121 -11.932 -2.827 1.00 92.38 221 TRP A C 1
ATOM 1772 O O . TRP A 1 221 ? -0.925 -13.135 -3.016 1.00 92.38 221 TRP A O 1
ATOM 1782 N N . ILE A 1 222 ? -1.083 -11.022 -3.796 1.00 91.50 222 ILE A N 1
ATOM 1783 C CA . ILE A 1 222 ? -0.697 -11.292 -5.176 1.00 91.50 222 ILE A CA 1
ATOM 1784 C C . ILE A 1 222 ? 0.662 -10.614 -5.409 1.00 91.50 222 ILE A C 1
ATOM 1786 O O . ILE A 1 222 ? 0.746 -9.388 -5.291 1.00 91.50 222 ILE A O 1
ATOM 1790 N N . PRO A 1 223 ? 1.721 -11.372 -5.751 1.00 92.19 223 PRO A N 1
ATOM 1791 C CA . PRO A 1 223 ? 3.050 -10.810 -5.977 1.00 92.19 223 PRO A CA 1
ATOM 1792 C C . PRO A 1 223 ? 3.059 -9.735 -7.067 1.00 92.19 223 PRO A C 1
ATOM 1794 O O . PRO A 1 223 ? 2.350 -9.858 -8.073 1.00 92.19 223 PRO A O 1
ATOM 1797 N N . ALA A 1 224 ? 3.890 -8.702 -6.903 1.00 89.50 224 ALA A N 1
ATOM 1798 C CA . ALA A 1 224 ? 4.041 -7.624 -7.883 1.00 89.50 224 ALA A CA 1
ATOM 1799 C C . ALA A 1 224 ? 4.459 -8.137 -9.272 1.00 89.50 224 ALA A C 1
ATOM 1801 O O . ALA A 1 224 ? 4.076 -7.564 -10.285 1.00 89.50 224 ALA A O 1
ATOM 1802 N N . SER A 1 225 ? 5.200 -9.238 -9.350 1.00 91.62 225 SER A N 1
ATOM 1803 C CA . SER A 1 225 ? 5.606 -9.884 -10.600 1.00 91.62 225 SER A CA 1
ATOM 1804 C C . SER A 1 225 ? 4.447 -10.484 -11.402 1.00 91.62 225 SER A C 1
ATOM 1806 O O . SER A 1 225 ? 4.580 -10.683 -12.611 1.00 91.62 225 SER A O 1
ATOM 1808 N N . ILE A 1 226 ? 3.317 -10.768 -10.748 1.00 89.88 226 ILE A N 1
ATOM 1809 C CA . ILE A 1 226 ? 2.135 -11.413 -11.337 1.00 89.88 226 ILE A CA 1
ATOM 1810 C C . ILE A 1 226 ? 0.971 -10.427 -11.457 1.00 89.88 226 ILE A C 1
ATOM 1812 O O . ILE A 1 226 ? 0.168 -10.537 -12.386 1.00 89.88 226 ILE A O 1
ATOM 1816 N N . TYR A 1 227 ? 0.866 -9.475 -10.529 1.00 85.44 227 TYR A N 1
ATOM 1817 C CA . TYR A 1 227 ? -0.195 -8.480 -10.519 1.00 85.44 227 TYR A CA 1
ATOM 1818 C C . TYR A 1 227 ? -0.182 -7.630 -11.796 1.00 85.44 227 TYR A C 1
ATOM 1820 O O . TYR A 1 227 ? 0.836 -7.045 -12.172 1.00 85.44 227 TYR A O 1
ATOM 1828 N N . LYS A 1 228 ? -1.347 -7.544 -12.444 1.00 83.94 228 LYS A N 1
ATOM 1829 C CA . LYS A 1 228 ? -1.602 -6.667 -13.586 1.00 83.94 228 LYS A CA 1
ATOM 1830 C C . LYS A 1 228 ? -2.868 -5.853 -13.296 1.00 83.94 228 LYS A C 1
ATOM 1832 O O . LYS A 1 228 ? -3.881 -6.465 -12.948 1.00 83.94 228 LYS A O 1
ATOM 1837 N N . PRO A 1 229 ? -2.835 -4.514 -13.422 1.00 78.12 229 PRO A N 1
ATOM 1838 C CA . PRO A 1 229 ? -4.042 -3.699 -13.337 1.00 78.12 229 PRO A CA 1
ATOM 1839 C C . PRO A 1 229 ? -5.028 -4.078 -14.452 1.00 78.12 229 PRO A C 1
ATOM 1841 O O . PRO A 1 229 ? -4.648 -4.691 -15.442 1.00 78.12 229 PRO A O 1
ATOM 1844 N N . GLU A 1 230 ? -6.302 -3.723 -14.303 1.00 76.88 230 GLU A N 1
ATOM 1845 C CA . GLU A 1 230 ? -7.311 -3.925 -15.351 1.00 76.88 230 GLU A CA 1
ATOM 1846 C C . GLU A 1 230 ? -7.168 -2.863 -16.460 1.00 76.88 230 GLU A C 1
ATOM 1848 O O . GLU A 1 230 ? -6.919 -1.696 -16.160 1.00 76.88 230 GLU A O 1
ATOM 1853 N N . GLY A 1 231 ? -7.373 -3.235 -17.732 1.00 78.62 231 GLY A N 1
ATOM 1854 C CA . GLY A 1 231 ? -7.398 -2.290 -18.858 1.00 78.62 231 GLY A CA 1
ATOM 1855 C C . GLY A 1 231 ? -6.668 -2.778 -20.112 1.00 78.62 231 GLY A C 1
ATOM 1856 O O . GLY A 1 231 ? -6.370 -3.965 -20.239 1.00 78.62 231 GLY A O 1
ATOM 1857 N N . ASP A 1 232 ? -6.411 -1.849 -21.039 1.00 76.81 232 ASP A N 1
ATOM 1858 C CA . ASP A 1 232 ? -5.494 -2.059 -22.167 1.00 76.81 232 ASP A CA 1
ATOM 1859 C C . ASP A 1 232 ? -4.050 -1.943 -21.665 1.00 76.81 232 ASP A C 1
ATOM 1861 O O . ASP A 1 232 ? -3.692 -0.946 -21.022 1.00 76.81 232 ASP A O 1
ATOM 1865 N N . ILE A 1 233 ? -3.265 -3.002 -21.877 1.00 83.56 233 ILE A N 1
ATOM 1866 C CA . ILE A 1 233 ? -1.986 -3.208 -21.193 1.00 83.56 233 ILE A CA 1
ATOM 1867 C C . ILE A 1 233 ? -0.876 -3.542 -22.184 1.00 83.56 233 ILE A C 1
ATOM 1869 O O . ILE A 1 233 ? -0.882 -4.610 -22.802 1.00 83.56 233 ILE A O 1
ATOM 1873 N N . GLY A 1 234 ? 0.139 -2.682 -22.222 1.00 88.06 234 GLY A N 1
ATOM 1874 C CA . GLY A 1 234 ? 1.446 -2.985 -22.797 1.00 88.06 234 GLY A CA 1
ATOM 1875 C C . GLY A 1 234 ? 2.376 -3.650 -21.774 1.00 88.06 234 GLY A C 1
ATOM 1876 O O . GLY A 1 234 ? 2.353 -3.324 -20.587 1.00 88.06 234 GLY A O 1
ATOM 1877 N N . GLU A 1 235 ? 3.238 -4.569 -22.213 1.00 92.69 235 GLU A N 1
ATOM 1878 C CA . GLU A 1 235 ? 4.235 -5.209 -21.341 1.00 92.69 235 GLU A CA 1
ATOM 1879 C C . GLU A 1 235 ? 5.646 -4.668 -21.608 1.00 92.69 235 GLU A C 1
ATOM 1881 O O . GLU A 1 235 ? 6.184 -4.793 -22.706 1.00 92.69 235 GLU A O 1
ATOM 1886 N N . ALA A 1 236 ? 6.279 -4.121 -20.572 1.00 94.25 236 ALA A N 1
ATOM 1887 C CA . ALA A 1 236 ? 7.680 -3.719 -20.560 1.00 94.25 236 ALA A CA 1
ATOM 1888 C C . ALA A 1 236 ? 8.514 -4.817 -19.883 1.00 94.25 236 ALA A C 1
ATOM 1890 O O . ALA A 1 236 ? 8.731 -4.805 -18.667 1.00 94.25 236 ALA A O 1
ATOM 1891 N N . LYS A 1 237 ? 8.947 -5.817 -20.657 1.00 95.56 237 LYS A N 1
ATOM 1892 C CA . LYS A 1 237 ? 9.675 -6.970 -20.110 1.00 95.56 237 LYS A CA 1
ATOM 1893 C C . LYS A 1 237 ? 11.131 -6.644 -19.806 1.00 95.56 237 LYS A C 1
ATOM 1895 O O . LYS A 1 237 ? 11.848 -6.137 -20.671 1.00 95.56 237 LYS A O 1
ATOM 1900 N N . PHE A 1 238 ? 11.592 -6.989 -18.609 1.00 95.19 238 PHE A N 1
ATOM 1901 C CA . PHE A 1 238 ? 12.954 -6.707 -18.150 1.00 95.19 238 PHE A CA 1
ATOM 1902 C C . PHE A 1 238 ? 13.606 -7.909 -17.464 1.00 95.19 238 PHE A C 1
ATOM 1904 O O . PHE A 1 238 ? 12.937 -8.870 -17.078 1.00 95.19 238 PHE A O 1
ATOM 1911 N N . LEU A 1 239 ? 14.926 -7.861 -17.322 1.00 94.19 239 LEU A N 1
ATOM 1912 C CA . LEU A 1 239 ? 15.724 -8.838 -16.588 1.00 94.19 239 LEU A CA 1
ATOM 1913 C C . LEU A 1 239 ? 16.882 -8.153 -15.867 1.00 94.19 239 LEU A C 1
ATOM 1915 O O . LEU A 1 239 ? 17.367 -7.105 -16.300 1.00 94.19 239 LEU A O 1
ATOM 1919 N N . ILE A 1 240 ? 17.345 -8.772 -14.789 1.00 89.00 240 ILE A N 1
ATOM 1920 C CA . ILE A 1 240 ? 18.594 -8.385 -14.138 1.00 89.00 240 ILE A CA 1
ATOM 1921 C C . ILE A 1 240 ? 19.753 -9.062 -14.870 1.00 89.00 240 ILE A C 1
ATOM 1923 O O . ILE A 1 240 ? 19.820 -10.286 -14.981 1.00 89.00 240 ILE A O 1
ATOM 1927 N N . GLY A 1 241 ? 20.649 -8.243 -15.409 1.00 82.38 241 GLY A N 1
ATOM 1928 C CA . GLY A 1 241 ? 21.918 -8.651 -15.990 1.00 82.38 241 GLY A CA 1
ATOM 1929 C C . GLY A 1 241 ? 23.090 -8.266 -15.094 1.00 82.38 241 GLY A C 1
ATOM 1930 O O . GLY A 1 241 ? 22.953 -7.514 -14.128 1.00 82.38 241 GLY A O 1
ATOM 1931 N N . THR A 1 242 ? 24.274 -8.754 -15.448 1.00 72.94 242 THR A N 1
ATOM 1932 C CA . THR A 1 242 ? 25.532 -8.424 -14.773 1.00 72.94 242 THR A CA 1
ATOM 1933 C C . THR A 1 242 ? 26.461 -7.655 -15.714 1.00 72.94 242 THR A C 1
ATOM 1935 O O . THR A 1 242 ? 26.593 -7.963 -16.900 1.00 72.94 242 THR A O 1
ATOM 1938 N N . LYS A 1 243 ? 27.124 -6.631 -15.184 1.00 67.50 243 LYS A N 1
ATOM 1939 C CA . LYS A 1 243 ? 28.245 -5.902 -15.787 1.00 67.50 243 LYS A CA 1
ATOM 1940 C C . LYS A 1 243 ? 29.467 -6.043 -14.875 1.00 67.50 243 LYS A C 1
ATOM 1942 O O . LYS A 1 243 ? 29.362 -6.458 -13.725 1.00 67.50 243 LYS A O 1
ATOM 1947 N N . ARG A 1 244 ? 30.653 -5.674 -15.381 1.00 59.44 244 ARG A N 1
ATOM 1948 C CA . ARG A 1 244 ? 31.903 -5.668 -14.587 1.00 59.44 244 ARG A CA 1
ATOM 1949 C C . ARG A 1 244 ? 31.804 -4.837 -13.299 1.00 59.44 244 ARG A C 1
ATOM 1951 O O . ARG A 1 244 ? 32.544 -5.106 -12.365 1.00 59.44 244 ARG A O 1
ATOM 1958 N N . GLU A 1 245 ? 30.891 -3.871 -13.271 1.00 59.47 245 GLU A N 1
ATOM 1959 C CA . GLU A 1 245 ? 30.648 -2.928 -12.178 1.00 59.47 245 GLU A CA 1
ATOM 1960 C C . GLU A 1 245 ? 29.298 -3.210 -11.483 1.00 59.47 245 GLU A C 1
ATOM 1962 O O . GLU A 1 245 ? 28.648 -2.298 -10.998 1.00 59.47 245 GLU A O 1
ATOM 1967 N N . GLY A 1 246 ? 28.829 -4.463 -11.451 1.00 64.31 246 GLY A N 1
ATOM 1968 C CA . GLY A 1 246 ? 27.635 -4.855 -10.685 1.00 64.31 246 GLY A CA 1
ATOM 1969 C C . GLY A 1 246 ? 26.418 -5.212 -11.538 1.00 64.31 246 GLY A C 1
ATOM 1970 O O . GLY A 1 246 ? 26.544 -5.612 -12.695 1.00 64.31 246 GLY A O 1
ATOM 1971 N N . TYR A 1 247 ? 25.228 -5.131 -10.946 1.00 73.44 247 TYR A N 1
ATOM 1972 C CA . TYR A 1 247 ? 23.974 -5.504 -11.602 1.00 73.44 247 TYR A CA 1
ATOM 1973 C C . TYR A 1 247 ? 23.389 -4.343 -12.401 1.00 73.44 247 TYR A C 1
ATOM 1975 O O . TYR A 1 247 ? 23.484 -3.184 -12.006 1.00 73.44 247 TYR A O 1
ATOM 1983 N N . ILE A 1 248 ? 22.759 -4.663 -13.526 1.00 82.25 248 ILE A N 1
ATOM 1984 C CA . ILE A 1 248 ? 22.008 -3.708 -14.338 1.00 82.25 248 ILE A CA 1
ATOM 1985 C C . ILE A 1 248 ? 20.652 -4.299 -14.694 1.00 82.25 248 ILE A C 1
ATOM 1987 O O . ILE A 1 248 ? 20.558 -5.472 -15.050 1.00 82.25 248 ILE A O 1
ATOM 1991 N N . ILE A 1 249 ? 19.606 -3.482 -14.641 1.00 88.62 249 ILE A N 1
ATOM 1992 C CA . ILE A 1 249 ? 18.300 -3.867 -15.167 1.00 88.62 249 ILE A CA 1
ATOM 1993 C C . ILE A 1 249 ? 18.248 -3.503 -16.650 1.00 88.62 249 ILE A C 1
ATOM 1995 O O . ILE A 1 249 ? 18.483 -2.356 -17.031 1.00 88.62 249 ILE A O 1
ATOM 1999 N N . LEU A 1 250 ? 17.968 -4.495 -17.492 1.00 90.50 250 LEU A N 1
ATOM 2000 C CA . LEU A 1 250 ? 17.946 -4.365 -18.946 1.00 90.50 250 LEU A CA 1
ATOM 2001 C C . LEU A 1 250 ? 16.577 -4.771 -19.505 1.00 90.50 250 LEU A C 1
ATOM 2003 O O . LEU A 1 250 ? 15.955 -5.699 -18.980 1.00 90.50 250 LEU A O 1
ATOM 2007 N N . PRO A 1 251 ? 16.128 -4.150 -20.607 1.00 93.25 251 PRO A N 1
ATOM 2008 C CA . PRO A 1 251 ? 15.017 -4.665 -21.397 1.00 93.25 251 PRO A CA 1
ATOM 2009 C C . PRO A 1 251 ? 15.327 -6.069 -21.904 1.00 93.25 251 PRO A C 1
ATOM 2011 O O . PRO A 1 251 ? 16.422 -6.328 -22.404 1.00 93.25 251 PRO A O 1
ATOM 2014 N N . ALA A 1 252 ? 14.356 -6.969 -21.799 1.00 91.62 252 ALA A N 1
ATOM 2015 C CA . ALA A 1 252 ? 14.488 -8.332 -22.303 1.00 91.62 252 ALA A CA 1
ATOM 2016 C C . ALA A 1 252 ? 14.179 -8.442 -23.803 1.00 91.62 252 ALA A C 1
ATOM 2018 O O . ALA A 1 252 ? 14.655 -9.361 -24.463 1.00 91.62 252 ALA A O 1
ATOM 2019 N N . GLU A 1 253 ? 13.387 -7.507 -24.333 1.00 89.56 253 GLU A N 1
ATOM 2020 C CA . GLU A 1 253 ? 12.966 -7.483 -25.736 1.00 89.56 253 GLU A CA 1
ATOM 2021 C C . GLU A 1 253 ? 13.359 -6.156 -26.400 1.00 89.56 253 GLU A C 1
ATOM 2023 O O . GLU A 1 253 ? 14.380 -6.085 -27.083 1.00 89.56 253 GLU A O 1
ATOM 2028 N N . SER A 1 254 ? 12.579 -5.092 -26.178 1.00 90.62 254 SER A N 1
ATOM 2029 C CA . SER A 1 254 ? 12.818 -3.766 -26.753 1.00 90.62 254 SER A CA 1
ATOM 2030 C C . SER A 1 254 ? 12.990 -2.705 -25.660 1.00 90.62 254 SER A C 1
ATOM 2032 O O . SER A 1 254 ? 12.163 -2.642 -24.750 1.00 90.62 254 SER A O 1
ATOM 2034 N N . PRO A 1 255 ? 14.007 -1.825 -25.756 1.00 92.50 255 PRO A N 1
ATOM 2035 C CA . PRO A 1 255 ? 14.111 -0.636 -24.911 1.00 92.50 255 PRO A CA 1
ATOM 2036 C C . PRO A 1 255 ? 13.104 0.455 -25.296 1.00 92.50 255 PRO A C 1
ATOM 2038 O O . PRO A 1 255 ? 12.952 1.421 -24.556 1.00 92.50 255 PRO A O 1
ATOM 2041 N N . VAL A 1 256 ? 12.459 0.349 -26.462 1.00 94.88 256 VAL A N 1
ATOM 2042 C CA . VAL A 1 256 ? 11.511 1.339 -26.986 1.00 94.88 256 VAL A CA 1
ATOM 2043 C C . VAL A 1 256 ? 10.121 0.724 -27.077 1.00 94.88 256 VAL A C 1
ATOM 2045 O O . VAL A 1 256 ? 9.954 -0.343 -27.670 1.00 94.88 256 VAL A O 1
ATOM 2048 N N . ILE A 1 257 ? 9.133 1.415 -26.518 1.00 94.56 257 ILE A N 1
ATOM 2049 C CA . ILE A 1 257 ? 7.730 0.999 -26.469 1.00 94.56 257 ILE A CA 1
ATOM 2050 C C . ILE A 1 257 ? 6.877 2.115 -27.080 1.00 94.56 257 ILE A C 1
ATOM 2052 O O . ILE A 1 257 ? 7.135 3.297 -26.854 1.00 94.56 257 ILE A O 1
ATOM 2056 N N . GLU A 1 258 ? 5.859 1.754 -27.855 1.00 94.88 258 GLU A N 1
ATOM 2057 C CA . GLU A 1 258 ? 4.809 2.684 -28.274 1.00 94.88 258 GLU A CA 1
ATOM 2058 C C . GLU A 1 258 ? 3.554 2.427 -27.439 1.00 94.88 258 GLU A C 1
ATOM 2060 O O . GLU A 1 258 ? 3.184 1.271 -27.255 1.00 94.88 258 GLU A O 1
ATOM 2065 N N . ALA A 1 259 ? 2.907 3.488 -26.966 1.00 93.31 259 ALA A N 1
ATOM 2066 C CA . ALA A 1 259 ? 1.668 3.419 -26.191 1.00 93.31 259 ALA A CA 1
ATOM 2067 C C . ALA A 1 259 ? 0.691 4.523 -26.629 1.00 93.31 259 ALA A C 1
ATOM 2069 O O . ALA A 1 259 ? 1.039 5.400 -27.433 1.00 93.31 259 ALA A O 1
ATOM 2070 N N . ARG A 1 260 ? -0.532 4.511 -26.099 1.00 94.12 260 ARG A N 1
ATOM 2071 C CA . ARG A 1 260 ? -1.534 5.577 -26.278 1.00 94.12 260 ARG A CA 1
ATOM 2072 C C . ARG A 1 260 ? -1.923 6.238 -24.962 1.00 94.12 260 ARG A C 1
ATOM 2074 O O . ARG A 1 260 ? -1.750 5.667 -23.887 1.00 94.12 260 ARG A O 1
ATOM 2081 N N . VAL A 1 261 ? -2.479 7.445 -25.036 1.00 91.19 261 VAL A N 1
ATOM 2082 C CA . VAL A 1 261 ? -3.106 8.075 -23.867 1.00 91.19 261 VAL A CA 1
ATOM 2083 C C . VAL A 1 261 ? -4.231 7.178 -23.343 1.00 91.19 261 VAL A C 1
ATOM 2085 O O . VAL A 1 261 ? -5.067 6.695 -24.103 1.00 91.19 261 VAL A O 1
ATOM 2088 N N . GLY A 1 262 ? -4.242 6.954 -22.031 1.00 87.94 262 GLY A N 1
ATOM 2089 C CA . GLY A 1 262 ? -5.149 6.045 -21.332 1.00 87.94 262 GLY A CA 1
ATOM 2090 C C . GLY A 1 262 ? -4.648 4.601 -21.246 1.00 87.94 262 GLY A C 1
ATOM 2091 O O . GLY A 1 262 ? -5.172 3.839 -20.436 1.00 87.94 262 GLY A O 1
ATOM 2092 N N . GLU A 1 263 ? -3.629 4.224 -22.022 1.00 90.81 263 GLU A N 1
ATOM 2093 C CA . GLU A 1 263 ? -3.010 2.901 -21.942 1.00 90.81 263 GLU A CA 1
ATOM 2094 C C . GLU A 1 263 ? -2.125 2.791 -20.696 1.00 90.81 263 GLU A C 1
ATOM 2096 O O . GLU A 1 263 ? -1.525 3.771 -20.232 1.00 90.81 263 GLU A O 1
ATOM 2101 N N . THR A 1 264 ? -2.041 1.581 -20.148 1.00 89.94 264 THR A N 1
ATOM 2102 C CA . THR A 1 264 ? -1.164 1.263 -19.022 1.00 89.94 264 THR A CA 1
ATOM 2103 C C . THR A 1 264 ? -0.040 0.355 -19.485 1.00 89.94 264 THR A C 1
ATOM 2105 O O . THR A 1 264 ? -0.288 -0.650 -20.138 1.00 89.94 264 THR A O 1
ATOM 2108 N N . ILE A 1 265 ? 1.202 0.656 -19.114 1.00 91.94 265 ILE A N 1
ATOM 2109 C CA . ILE A 1 265 ? 2.285 -0.325 -19.227 1.00 91.94 265 ILE A CA 1
ATOM 2110 C C . ILE A 1 265 ? 2.496 -1.034 -17.898 1.00 91.94 265 ILE A C 1
ATOM 2112 O O . ILE A 1 265 ? 2.382 -0.423 -16.834 1.00 91.94 265 ILE A O 1
ATOM 2116 N N . VAL A 1 266 ? 2.840 -2.315 -17.965 1.00 91.38 266 VAL A N 1
ATOM 2117 C CA . VAL A 1 266 ? 3.237 -3.132 -16.817 1.00 91.38 266 VAL A CA 1
ATOM 2118 C C . VAL A 1 266 ? 4.667 -3.614 -17.022 1.00 91.38 266 VAL A C 1
ATOM 2120 O O . VAL A 1 266 ? 5.005 -4.172 -18.065 1.00 91.38 266 VAL A O 1
ATOM 2123 N N . PHE A 1 267 ? 5.512 -3.417 -16.019 1.00 92.88 267 PHE A N 1
ATOM 2124 C CA . PHE A 1 267 ? 6.878 -3.913 -15.979 1.00 92.88 267 PHE A CA 1
ATOM 2125 C C . PHE A 1 267 ? 6.873 -5.378 -15.554 1.00 92.88 267 PHE A C 1
ATOM 2127 O O . PHE A 1 267 ? 6.520 -5.709 -14.422 1.00 92.88 267 PHE A O 1
ATOM 2134 N N . VAL A 1 268 ? 7.282 -6.257 -16.468 1.00 94.00 268 VAL A N 1
ATOM 2135 C CA . VAL A 1 268 ? 7.179 -7.709 -16.284 1.00 94.00 268 VAL A CA 1
ATOM 2136 C C . VAL A 1 268 ? 8.578 -8.330 -16.181 1.00 94.00 268 VAL A C 1
ATOM 2138 O O . VAL A 1 268 ? 9.377 -8.207 -17.114 1.00 94.00 268 VAL A O 1
ATOM 2141 N N . PRO A 1 269 ? 8.909 -9.019 -15.078 1.00 95.19 269 PRO A N 1
ATOM 2142 C CA . PRO A 1 269 ? 10.178 -9.722 -14.959 1.00 95.19 269 PRO A CA 1
ATOM 2143 C C . PRO A 1 269 ? 10.218 -10.925 -15.913 1.00 95.19 269 PRO A C 1
ATOM 2145 O O . PRO A 1 269 ? 9.278 -11.712 -15.990 1.00 95.19 269 PRO A O 1
ATOM 2148 N N . SER A 1 270 ? 11.327 -11.102 -16.628 1.00 95.38 270 SER A N 1
ATOM 2149 C CA . SER A 1 270 ? 11.453 -12.131 -17.678 1.00 95.38 270 SER A CA 1
ATOM 2150 C C . SER A 1 270 ? 11.960 -13.479 -17.165 1.00 95.38 270 SER A C 1
ATOM 2152 O O . SER A 1 270 ? 11.997 -14.455 -17.912 1.00 95.38 270 SER A O 1
ATOM 2154 N N . ASN A 1 271 ? 12.392 -13.546 -15.905 1.00 94.31 271 ASN A N 1
ATOM 2155 C CA . ASN A 1 271 ? 12.853 -14.774 -15.270 1.00 94.31 271 ASN A CA 1
ATOM 2156 C C . ASN A 1 271 ? 12.527 -14.788 -13.768 1.00 94.31 271 ASN A C 1
ATOM 2158 O O . ASN A 1 271 ? 12.180 -13.766 -13.175 1.00 94.31 271 ASN A O 1
ATOM 2162 N N . PHE A 1 272 ? 12.658 -15.970 -13.163 1.00 93.69 272 PHE A N 1
ATOM 2163 C CA . PHE A 1 272 ? 12.327 -16.208 -11.757 1.00 93.69 272 PHE A CA 1
ATOM 2164 C C . PHE A 1 272 ? 13.145 -15.348 -10.783 1.00 93.69 272 PHE A C 1
ATOM 2166 O O . PHE A 1 272 ? 12.606 -14.845 -9.802 1.00 93.69 272 PHE A O 1
ATOM 2173 N N . GLU A 1 273 ? 14.437 -15.160 -11.050 1.00 91.50 273 GLU A N 1
ATOM 2174 C CA . GLU A 1 273 ? 15.316 -14.365 -10.189 1.00 91.50 273 GLU A CA 1
ATOM 2175 C C . GLU A 1 273 ? 14.880 -12.897 -10.147 1.00 91.50 273 GLU A C 1
ATOM 2177 O O . GLU A 1 273 ? 14.700 -12.335 -9.069 1.00 91.50 273 GLU A O 1
ATOM 2182 N N . THR A 1 274 ? 14.613 -12.319 -11.319 1.00 92.69 274 THR A N 1
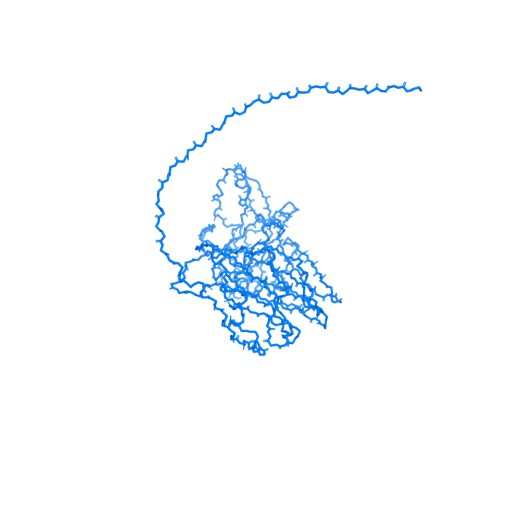ATOM 2183 C CA . THR A 1 274 ? 14.120 -10.945 -11.463 1.00 92.69 274 THR A CA 1
ATOM 2184 C C . THR A 1 274 ? 12.747 -10.789 -10.810 1.00 92.69 274 THR A C 1
ATOM 2186 O O . THR A 1 274 ? 12.499 -9.790 -10.138 1.00 92.69 274 THR A O 1
ATOM 2189 N N . ALA A 1 275 ? 11.866 -11.786 -10.961 1.00 94.69 275 ALA A N 1
ATOM 2190 C CA . ALA A 1 275 ? 10.544 -11.780 -10.340 1.00 94.69 275 ALA A CA 1
ATOM 2191 C C . ALA A 1 275 ? 10.635 -11.755 -8.815 1.00 94.69 275 ALA A C 1
ATOM 2193 O O . ALA A 1 275 ? 10.048 -10.885 -8.184 1.00 94.69 275 ALA A O 1
ATOM 2194 N N . ARG A 1 276 ? 11.462 -12.627 -8.230 1.00 93.12 276 ARG A N 1
ATOM 2195 C CA . ARG A 1 276 ? 11.694 -12.668 -6.783 1.00 93.12 276 ARG A CA 1
ATOM 2196 C C . ARG A 1 276 ? 12.203 -11.332 -6.237 1.00 93.12 276 ARG A C 1
ATOM 2198 O O . ARG A 1 276 ? 11.783 -10.911 -5.169 1.00 93.12 276 ARG A O 1
ATOM 2205 N N . MET A 1 277 ? 13.112 -10.672 -6.951 1.00 90.00 277 MET A N 1
ATOM 2206 C CA . MET A 1 277 ? 13.689 -9.396 -6.505 1.00 90.00 277 MET A CA 1
ATOM 2207 C C . MET A 1 277 ? 12.681 -8.249 -6.608 1.00 90.00 277 MET A C 1
ATOM 2209 O O . MET A 1 277 ? 12.615 -7.409 -5.711 1.00 90.00 277 MET A O 1
ATOM 2213 N N . LEU A 1 278 ? 11.839 -8.254 -7.646 1.00 91.44 278 LEU A N 1
ATOM 2214 C CA . LEU A 1 278 ? 10.683 -7.364 -7.716 1.00 91.44 278 LEU A CA 1
ATOM 2215 C C . LEU A 1 278 ? 9.727 -7.611 -6.540 1.00 91.44 278 LEU A C 1
ATOM 2217 O O . LEU A 1 278 ? 9.376 -6.668 -5.840 1.00 91.44 278 LEU A O 1
ATOM 2221 N N . ASP A 1 279 ? 9.358 -8.865 -6.285 1.00 91.94 279 ASP A N 1
ATOM 2222 C CA . ASP A 1 279 ? 8.420 -9.256 -5.223 1.00 91.94 279 ASP A CA 1
ATOM 2223 C C . ASP A 1 279 ? 8.955 -8.988 -3.811 1.00 91.94 279 ASP A C 1
ATOM 2225 O O . ASP A 1 279 ? 8.178 -8.869 -2.872 1.00 91.94 279 ASP A O 1
ATOM 2229 N N . ASN A 1 280 ? 10.269 -8.841 -3.647 1.00 89.44 280 ASN A N 1
ATOM 2230 C CA . ASN A 1 280 ? 10.904 -8.411 -2.398 1.00 89.44 280 ASN A CA 1
ATOM 2231 C C . ASN A 1 280 ? 11.016 -6.880 -2.269 1.00 89.44 280 ASN A C 1
ATOM 2233 O O . ASN A 1 280 ? 11.582 -6.384 -1.296 1.00 89.44 280 ASN A O 1
ATOM 2237 N N . GLY A 1 281 ? 10.553 -6.118 -3.264 1.00 85.69 281 GLY A N 1
ATOM 2238 C CA . GLY A 1 281 ? 10.665 -4.659 -3.288 1.00 85.69 281 GLY A CA 1
ATOM 2239 C C . GLY A 1 281 ? 12.089 -4.137 -3.514 1.00 85.69 281 GLY A C 1
ATOM 2240 O O . GLY A 1 281 ? 12.352 -2.966 -3.238 1.00 85.69 281 GLY A O 1
ATOM 2241 N N . GLU A 1 282 ? 13.011 -4.970 -4.005 1.00 87.31 282 GLU A N 1
ATOM 2242 C CA . GLU A 1 282 ? 14.414 -4.591 -4.246 1.00 87.31 282 GLU A CA 1
ATOM 2243 C C . GLU A 1 282 ? 14.580 -3.758 -5.523 1.00 87.31 282 GLU A C 1
ATOM 2245 O O . GLU A 1 282 ? 15.559 -3.024 -5.660 1.00 87.31 282 GLU A O 1
ATOM 2250 N N . ILE A 1 283 ? 13.615 -3.867 -6.438 1.00 87.94 283 ILE A N 1
ATOM 2251 C CA . ILE A 1 283 ? 13.584 -3.132 -7.699 1.00 87.94 283 ILE A CA 1
ATOM 2252 C C . ILE A 1 283 ? 12.777 -1.851 -7.528 1.00 87.94 283 ILE A C 1
ATOM 2254 O O . ILE A 1 283 ? 11.652 -1.861 -7.023 1.00 87.94 283 ILE A O 1
ATOM 2258 N N . GLU A 1 284 ? 13.349 -0.747 -7.986 1.00 86.25 284 GLU A N 1
ATOM 2259 C CA . GLU A 1 284 ? 12.729 0.567 -7.942 1.00 86.25 284 GLU A CA 1
ATOM 2260 C C . GLU A 1 284 ? 12.519 1.114 -9.346 1.00 86.25 284 GLU A C 1
ATOM 2262 O O . GLU A 1 284 ? 13.336 0.905 -10.243 1.00 86.25 284 GLU A O 1
ATOM 2267 N N . PHE A 1 285 ? 11.420 1.841 -9.519 1.00 86.75 285 PHE A N 1
ATOM 2268 C CA . PHE A 1 285 ? 11.003 2.400 -10.794 1.00 86.75 285 PHE A CA 1
ATOM 2269 C C . PHE A 1 285 ? 11.033 3.917 -10.699 1.00 86.75 285 PHE A C 1
ATOM 2271 O O . PHE A 1 285 ? 10.504 4.499 -9.753 1.00 86.75 285 PHE A O 1
ATOM 2278 N N . TYR A 1 286 ? 11.614 4.562 -11.696 1.00 84.88 286 TYR A N 1
ATOM 2279 C CA . TYR A 1 286 ? 11.684 6.011 -11.807 1.00 84.88 286 TYR A CA 1
ATOM 2280 C C . TYR A 1 286 ? 11.193 6.424 -13.185 1.00 84.88 286 TYR A C 1
ATOM 2282 O O . TYR A 1 286 ? 11.534 5.773 -14.170 1.00 84.88 286 TYR A O 1
ATOM 2290 N N . VAL A 1 287 ? 10.422 7.507 -13.260 1.00 85.50 287 VAL A N 1
ATOM 2291 C CA . VAL A 1 287 ? 9.997 8.130 -14.517 1.00 85.50 287 VAL A CA 1
ATOM 2292 C C . VAL A 1 287 ? 10.463 9.580 -14.577 1.00 85.50 287 VAL A C 1
ATOM 2294 O O . VAL A 1 287 ? 10.367 10.320 -13.596 1.00 85.50 287 VAL A O 1
ATOM 2297 N N . GLY A 1 288 ? 10.975 9.986 -15.732 1.00 78.75 288 GLY A N 1
ATOM 2298 C CA . GLY A 1 288 ? 11.377 11.357 -16.026 1.00 78.75 288 GLY A CA 1
ATOM 2299 C C . GLY A 1 288 ? 11.056 11.744 -17.468 1.00 78.75 288 GLY A C 1
ATOM 2300 O O . GLY A 1 288 ? 10.795 10.887 -18.315 1.00 78.75 288 GLY A O 1
ATOM 2301 N N . GLU A 1 289 ? 11.069 13.049 -17.732 1.00 66.31 289 GLU A N 1
ATOM 2302 C CA . GLU A 1 289 ? 10.827 13.631 -19.064 1.00 66.31 289 GLU A CA 1
ATOM 2303 C C . GLU A 1 289 ? 12.136 14.070 -19.755 1.00 66.31 289 GLU A C 1
ATOM 2305 O O . GLU A 1 289 ? 12.144 14.365 -20.947 1.00 66.31 289 GLU A O 1
ATOM 2310 N N . ASP A 1 290 ? 13.261 14.056 -19.029 1.00 62.34 290 ASP A N 1
ATOM 2311 C CA . ASP A 1 290 ? 14.583 14.435 -19.530 1.00 62.34 290 ASP A CA 1
ATOM 2312 C C . ASP A 1 290 ? 15.387 13.230 -20.014 1.00 62.34 290 ASP A C 1
ATOM 2314 O O . ASP A 1 290 ? 15.286 12.135 -19.463 1.00 62.34 290 ASP A O 1
ATOM 2318 N N . SER A 1 291 ? 16.297 13.446 -20.975 1.00 59.75 291 SER A N 1
ATOM 2319 C CA . SER A 1 291 ? 17.170 12.406 -21.552 1.00 59.75 291 SER A CA 1
ATOM 2320 C C . SER A 1 291 ? 18.014 11.618 -20.536 1.00 59.75 291 SER A C 1
ATOM 2322 O O . SER A 1 291 ? 18.616 10.608 -20.914 1.00 59.75 291 SER A O 1
ATOM 2324 N N . TYR A 1 292 ? 18.059 12.091 -19.289 1.00 56.69 292 TYR A N 1
ATOM 2325 C CA . TYR A 1 292 ? 18.642 11.457 -18.116 1.00 56.69 292 TYR A CA 1
ATOM 2326 C C . TYR A 1 292 ? 17.586 11.337 -17.024 1.00 56.69 292 TYR A C 1
ATOM 2328 O O . TYR A 1 292 ? 16.911 12.308 -16.687 1.00 56.69 292 TYR A O 1
ATOM 2336 N N . VAL A 1 293 ? 17.499 10.156 -16.427 1.00 57.00 293 VAL A N 1
ATOM 2337 C CA . VAL A 1 293 ? 16.621 9.893 -15.290 1.00 57.00 293 VAL A CA 1
ATOM 2338 C C . VAL A 1 293 ? 17.548 9.557 -14.133 1.00 57.00 293 VAL A C 1
ATOM 2340 O O . VAL A 1 293 ? 18.287 8.582 -14.203 1.00 57.00 293 VAL A O 1
ATOM 2343 N N . ALA A 1 294 ? 17.581 10.394 -13.098 1.00 58.47 294 ALA A N 1
ATOM 2344 C CA . ALA A 1 294 ? 18.343 10.121 -11.884 1.00 58.47 294 ALA A CA 1
ATOM 2345 C C . ALA A 1 294 ? 17.371 9.999 -10.702 1.00 58.47 294 ALA A C 1
ATOM 2347 O O . ALA A 1 294 ? 16.402 10.758 -10.656 1.00 58.47 294 ALA A O 1
ATOM 2348 N N . PRO A 1 295 ? 17.621 9.116 -9.717 1.00 55.84 295 PRO A N 1
ATOM 2349 C CA . PRO A 1 295 ? 16.735 8.945 -8.561 1.00 55.84 295 PRO A CA 1
ATOM 2350 C C . PRO A 1 295 ? 16.394 10.240 -7.804 1.00 55.84 295 PRO A C 1
ATOM 2352 O O . PRO A 1 295 ? 15.347 10.333 -7.174 1.00 55.84 295 PRO A O 1
ATOM 2355 N N . CYS A 1 296 ? 17.267 11.250 -7.870 1.00 53.03 296 CYS A N 1
ATOM 2356 C CA . CYS A 1 296 ? 17.084 12.548 -7.223 1.00 53.03 296 CYS A CA 1
ATOM 2357 C C . CYS A 1 296 ? 16.300 13.583 -8.050 1.00 53.03 296 CYS A C 1
ATOM 2359 O O . CYS A 1 296 ? 15.843 14.570 -7.476 1.00 53.03 296 CYS A O 1
ATOM 2361 N N . SER A 1 297 ? 16.150 13.390 -9.365 1.00 52.81 297 SER A N 1
ATOM 2362 C CA . SER A 1 297 ? 15.445 14.316 -10.271 1.00 52.81 297 SER A CA 1
ATOM 2363 C C . SER A 1 297 ? 14.194 13.714 -10.914 1.00 52.81 297 SER A C 1
ATOM 2365 O O . SER A 1 297 ? 13.378 14.444 -11.470 1.00 52.81 297 SER A O 1
ATOM 2367 N N . ALA A 1 298 ? 14.038 12.393 -10.840 1.00 62.25 298 ALA A N 1
ATOM 2368 C CA . ALA A 1 298 ? 12.927 11.651 -11.407 1.00 62.25 298 ALA A CA 1
ATOM 2369 C C . ALA A 1 298 ? 11.834 11.369 -10.372 1.00 62.25 298 ALA A C 1
ATOM 2371 O O . ALA A 1 298 ? 12.093 11.240 -9.173 1.00 62.25 298 ALA A O 1
ATOM 2372 N N . CYS A 1 299 ? 10.601 11.203 -10.841 1.00 70.75 299 CYS A N 1
ATOM 2373 C CA . CYS A 1 299 ? 9.506 10.759 -9.993 1.00 70.75 299 CYS A CA 1
ATOM 2374 C C . CYS A 1 299 ? 9.628 9.249 -9.775 1.00 70.75 299 CYS A C 1
ATOM 2376 O O . CYS A 1 299 ? 9.514 8.467 -10.720 1.00 70.75 299 CYS A O 1
ATOM 2378 N N . ARG A 1 300 ? 9.848 8.827 -8.527 1.00 74.75 300 ARG A N 1
ATOM 2379 C CA . ARG A 1 300 ? 9.779 7.409 -8.164 1.00 74.75 300 ARG A CA 1
ATOM 2380 C C . ARG A 1 300 ? 8.339 6.918 -8.311 1.00 74.75 300 ARG A C 1
ATOM 2382 O O . ARG A 1 300 ? 7.407 7.550 -7.820 1.00 74.75 300 ARG A O 1
ATOM 2389 N N . ILE A 1 301 ? 8.168 5.784 -8.976 1.00 76.12 301 ILE A N 1
ATOM 2390 C CA . ILE A 1 301 ? 6.901 5.073 -9.095 1.00 76.12 301 ILE A CA 1
ATOM 2391 C C . ILE A 1 301 ? 6.934 3.925 -8.093 1.00 76.12 301 ILE A C 1
ATOM 2393 O O . ILE A 1 301 ? 7.844 3.097 -8.090 1.00 76.12 301 ILE A O 1
ATOM 2397 N N . ILE A 1 302 ? 5.914 3.873 -7.247 1.00 70.75 302 ILE A N 1
ATOM 2398 C CA . ILE A 1 302 ? 5.633 2.724 -6.393 1.00 70.75 302 ILE A CA 1
ATOM 2399 C C . ILE A 1 302 ? 4.523 1.957 -7.115 1.00 70.75 302 ILE A C 1
ATOM 2401 O O . ILE A 1 302 ? 3.445 2.477 -7.376 1.00 70.75 302 ILE A O 1
ATOM 2405 N N . GLY A 1 303 ? 4.830 0.787 -7.640 1.00 73.50 303 GLY A N 1
ATOM 2406 C CA . GLY A 1 303 ? 4.015 0.206 -8.706 1.00 73.50 303 GLY A CA 1
ATOM 2407 C C . GLY A 1 303 ? 4.890 -0.606 -9.643 1.00 73.50 303 GLY A C 1
ATOM 2408 O O . GLY A 1 303 ? 6.041 -0.255 -9.867 1.00 73.50 303 GLY A O 1
ATOM 2409 N N . ASN A 1 304 ? 4.356 -1.692 -10.193 1.00 84.75 304 ASN A N 1
ATOM 2410 C CA . ASN A 1 304 ? 4.931 -2.337 -11.372 1.00 84.75 304 ASN A CA 1
ATOM 2411 C C . ASN A 1 304 ? 4.223 -1.859 -12.651 1.00 84.75 304 ASN A C 1
ATOM 2413 O O . ASN A 1 304 ? 4.382 -2.478 -13.695 1.00 84.75 304 ASN A O 1
ATOM 2417 N N . SER A 1 305 ? 3.435 -0.780 -12.596 1.00 86.88 305 SER A N 1
ATOM 2418 C CA . SER A 1 305 ? 2.670 -0.275 -13.736 1.00 86.88 305 SER A CA 1
ATOM 2419 C C . SER A 1 305 ? 2.579 1.249 -13.769 1.00 86.88 305 SER A C 1
ATOM 2421 O O . SER A 1 305 ? 2.661 1.901 -12.727 1.00 86.88 305 SER A O 1
ATOM 2423 N N . TYR A 1 306 ? 2.348 1.810 -14.956 1.00 87.00 306 TYR A N 1
ATOM 2424 C CA . TYR A 1 306 ? 2.157 3.246 -15.171 1.00 87.00 306 TYR A CA 1
ATOM 2425 C C . TYR A 1 306 ? 1.117 3.509 -16.266 1.00 87.00 306 TYR A C 1
ATOM 2427 O O . TYR A 1 306 ? 1.227 2.957 -17.360 1.00 87.00 306 TYR A O 1
ATOM 2435 N N . THR A 1 307 ? 0.128 4.360 -15.978 1.00 87.62 307 THR A N 1
ATOM 2436 C CA . THR A 1 307 ? -0.918 4.769 -16.930 1.00 87.62 307 THR A CA 1
ATOM 2437 C C . THR A 1 307 ? -0.617 6.156 -17.482 1.00 87.62 307 THR A C 1
ATOM 2439 O O . THR A 1 307 ? -0.444 7.111 -16.722 1.00 87.62 307 THR A O 1
ATOM 2442 N N . PHE A 1 308 ? -0.589 6.293 -18.806 1.00 87.94 308 PHE A N 1
ATOM 2443 C CA . PHE A 1 308 ? -0.258 7.562 -19.452 1.00 87.94 308 PHE A CA 1
ATOM 2444 C C . PHE A 1 308 ? -1.489 8.453 -19.588 1.00 87.94 308 PHE A C 1
ATOM 2446 O O . PHE A 1 308 ? -2.473 8.081 -20.216 1.00 87.94 308 PHE A O 1
ATOM 2453 N N . ASN A 1 309 ? -1.433 9.667 -19.048 1.00 87.69 309 ASN A N 1
ATOM 2454 C CA . ASN A 1 309 ? -2.540 10.631 -19.110 1.00 87.69 309 ASN A CA 1
ATOM 2455 C C . ASN A 1 309 ? -2.330 11.753 -20.143 1.00 87.69 309 ASN A C 1
ATOM 2457 O O . ASN A 1 309 ? -3.205 12.601 -20.315 1.00 87.69 309 ASN A O 1
ATOM 2461 N N . LYS A 1 310 ? -1.182 11.769 -20.827 1.00 89.19 310 LYS A N 1
ATOM 2462 C CA . LYS A 1 310 ? -0.828 12.755 -21.853 1.00 89.19 310 LYS A CA 1
ATOM 2463 C C . LYS A 1 310 ? 0.095 12.138 -22.910 1.00 89.19 310 LYS A C 1
ATOM 2465 O O . LYS A 1 310 ? 0.836 11.210 -22.581 1.00 89.19 310 LYS A O 1
ATOM 2470 N N . PRO A 1 311 ? 0.072 12.638 -24.158 1.00 93.25 311 PRO A N 1
ATOM 2471 C CA . PRO A 1 311 ? 1.030 12.219 -25.174 1.00 93.25 311 PRO A CA 1
ATOM 2472 C C . PRO A 1 311 ? 2.433 12.759 -24.850 1.00 93.25 311 PRO A C 1
ATOM 2474 O O . PRO A 1 311 ? 2.566 13.768 -24.154 1.00 93.25 311 PRO A O 1
ATOM 2477 N N . GLY A 1 312 ? 3.476 12.118 -25.380 1.00 91.62 312 GLY A N 1
ATOM 2478 C CA . GLY A 1 312 ? 4.869 12.533 -25.171 1.00 91.62 312 GLY A CA 1
ATOM 2479 C C . GLY A 1 312 ? 5.868 11.377 -25.123 1.00 91.62 312 GLY A C 1
ATOM 2480 O O . GLY A 1 312 ? 5.513 10.227 -25.372 1.00 91.62 312 GLY A O 1
ATOM 2481 N N . GLU A 1 313 ? 7.125 11.691 -24.810 1.00 92.06 313 GLU A N 1
ATOM 2482 C CA . GLU A 1 313 ? 8.160 10.701 -24.489 1.00 92.06 313 GLU A CA 1
ATOM 2483 C C . GLU A 1 313 ? 8.279 10.577 -22.968 1.00 92.06 313 GLU A C 1
ATOM 2485 O O . GLU A 1 313 ? 8.414 11.578 -22.267 1.00 92.06 313 GLU A O 1
ATOM 2490 N N . PHE A 1 314 ? 8.236 9.345 -22.470 1.00 90.38 314 PHE A N 1
ATOM 2491 C CA . PHE A 1 314 ? 8.421 9.019 -21.061 1.00 90.38 314 PHE A CA 1
ATOM 2492 C C . PHE A 1 314 ? 9.631 8.110 -20.916 1.00 90.38 314 PHE A C 1
ATOM 2494 O O . PHE A 1 314 ? 9.766 7.107 -21.624 1.00 90.38 314 PHE A O 1
ATOM 2501 N N . LEU A 1 315 ? 10.516 8.457 -19.990 1.00 90.88 315 LEU A N 1
ATOM 2502 C CA . LEU A 1 315 ? 11.776 7.763 -19.783 1.00 90.88 315 LEU A CA 1
ATOM 2503 C C . LEU A 1 315 ? 11.740 7.069 -18.437 1.00 90.88 315 LEU A C 1
ATOM 2505 O O . LEU A 1 315 ? 11.564 7.713 -17.407 1.00 90.88 315 LEU A O 1
ATOM 2509 N N . PHE A 1 316 ? 11.900 5.750 -18.457 1.00 91.06 316 PHE A N 1
ATOM 2510 C CA . PHE A 1 316 ? 11.850 4.927 -17.260 1.00 91.06 316 PHE A CA 1
ATOM 2511 C C . PHE A 1 316 ? 13.228 4.382 -16.937 1.00 91.06 316 PHE A C 1
ATOM 2513 O O . PHE A 1 316 ? 13.863 3.750 -17.782 1.00 91.06 316 PHE A O 1
ATOM 2520 N N . LEU A 1 317 ? 13.665 4.586 -15.701 1.00 89.50 317 LEU A N 1
ATOM 2521 C CA . LEU A 1 317 ? 14.851 3.962 -15.134 1.00 89.50 317 LEU A CA 1
ATOM 2522 C C . LEU A 1 317 ? 14.411 2.946 -14.083 1.00 89.50 317 LEU A C 1
ATOM 2524 O O . LEU A 1 317 ? 13.693 3.291 -13.145 1.00 89.50 317 LEU A O 1
ATOM 2528 N N . LEU A 1 318 ? 14.855 1.703 -14.243 1.00 90.12 318 LEU A N 1
ATOM 2529 C CA . LEU A 1 318 ? 14.710 0.661 -13.236 1.00 90.12 318 LEU A CA 1
ATOM 2530 C C . LEU A 1 318 ? 16.064 0.457 -12.557 1.00 90.12 318 LEU A C 1
ATOM 2532 O O . LEU A 1 318 ? 17.073 0.250 -13.235 1.00 90.12 318 LEU A O 1
ATOM 2536 N N . THR A 1 319 ? 16.088 0.478 -11.227 1.00 86.31 319 THR A N 1
ATOM 2537 C CA . THR A 1 319 ? 17.309 0.264 -10.434 1.00 86.31 319 THR A CA 1
ATOM 2538 C C . THR A 1 319 ? 17.113 -0.836 -9.395 1.00 86.31 319 THR A C 1
ATOM 2540 O O . THR A 1 319 ? 15.990 -1.238 -9.099 1.00 86.31 319 THR A O 1
ATOM 2543 N N . CYS A 1 320 ? 18.222 -1.336 -8.845 1.00 83.06 320 CYS A N 1
ATOM 2544 C CA . CYS A 1 320 ? 18.222 -2.302 -7.747 1.00 83.06 320 CYS A CA 1
ATOM 2545 C C . CYS A 1 320 ? 19.237 -1.869 -6.667 1.00 83.06 320 CYS A C 1
ATOM 2547 O O . CYS A 1 320 ? 20.318 -2.458 -6.576 1.00 83.06 320 CYS A O 1
ATOM 2549 N N . PRO A 1 321 ? 18.944 -0.813 -5.880 1.00 72.00 321 PRO A N 1
ATOM 2550 C CA . PRO A 1 321 ? 19.947 -0.124 -5.056 1.00 72.00 321 PRO A CA 1
ATOM 2551 C C . PRO A 1 321 ? 20.642 -1.030 -4.038 1.00 72.00 321 PRO A C 1
ATOM 2553 O O . PRO A 1 321 ? 21.852 -0.939 -3.854 1.00 72.00 321 PRO A O 1
ATOM 2556 N N . LYS A 1 322 ? 19.890 -1.960 -3.439 1.00 66.88 322 LYS A N 1
ATOM 2557 C CA . LYS A 1 322 ? 20.385 -2.870 -2.401 1.00 66.88 322 LYS A CA 1
ATOM 2558 C C . LYS A 1 322 ? 21.595 -3.697 -2.855 1.00 66.88 322 LYS A C 1
ATOM 2560 O O . LYS A 1 322 ? 22.547 -3.844 -2.101 1.00 66.88 322 LYS A O 1
ATOM 2565 N N . LEU A 1 323 ? 21.612 -4.179 -4.104 1.00 64.19 323 LEU A N 1
ATOM 2566 C CA . LEU A 1 323 ? 22.765 -4.938 -4.614 1.00 64.19 323 LEU A CA 1
ATOM 2567 C C . LEU A 1 323 ? 23.942 -4.048 -4.997 1.00 64.19 323 LEU A C 1
ATOM 2569 O O . LEU A 1 323 ? 25.081 -4.508 -4.972 1.00 64.19 323 LEU A O 1
ATOM 2573 N N . SER A 1 324 ? 23.686 -2.796 -5.374 1.00 60.50 324 SER A N 1
ATOM 2574 C CA . SER A 1 324 ? 24.750 -1.818 -5.599 1.00 60.50 324 SER A CA 1
ATOM 2575 C C . SER A 1 324 ? 25.454 -1.480 -4.279 1.00 60.50 324 SER A C 1
ATOM 2577 O O . SER A 1 324 ? 26.683 -1.480 -4.232 1.00 60.50 324 SER A O 1
ATOM 2579 N N . GLU A 1 325 ? 24.693 -1.302 -3.195 1.00 61.06 325 GLU A N 1
ATOM 2580 C CA . GLU A 1 325 ? 25.217 -1.079 -1.840 1.00 61.06 325 GLU A CA 1
ATOM 2581 C C . GLU A 1 325 ? 25.994 -2.288 -1.300 1.00 61.06 325 GLU A C 1
ATOM 2583 O O . GLU A 1 325 ? 27.128 -2.119 -0.849 1.00 61.06 325 GLU A O 1
ATOM 2588 N N . ASP A 1 326 ? 25.452 -3.506 -1.419 1.00 59.25 326 ASP A N 1
ATOM 2589 C CA . ASP A 1 326 ? 26.115 -4.745 -0.967 1.00 59.25 326 ASP A CA 1
ATOM 2590 C C . ASP A 1 326 ? 27.465 -4.994 -1.667 1.00 59.25 326 ASP A C 1
ATOM 2592 O O . ASP A 1 326 ? 28.355 -5.649 -1.120 1.00 59.25 326 ASP A O 1
ATOM 2596 N N . LEU A 1 327 ? 27.634 -4.464 -2.882 1.00 58.38 327 LEU A N 1
ATOM 2597 C CA . LEU A 1 327 ? 28.869 -4.559 -3.661 1.00 58.38 327 LEU A CA 1
ATOM 2598 C C . LEU A 1 327 ? 29.783 -3.331 -3.509 1.00 58.38 327 LEU A C 1
ATOM 2600 O O . LEU A 1 327 ? 30.884 -3.332 -4.063 1.00 58.38 327 LEU A O 1
ATOM 2604 N N . GLY A 1 328 ? 29.361 -2.299 -2.771 1.00 54.16 328 GLY A N 1
ATOM 2605 C CA . GLY A 1 328 ? 30.110 -1.051 -2.603 1.00 54.16 328 GLY A CA 1
ATOM 2606 C C . GLY A 1 328 ? 30.264 -0.250 -3.898 1.00 54.16 328 GLY A C 1
ATOM 2607 O O . GLY A 1 328 ? 31.273 0.432 -4.081 1.00 54.16 328 GLY A O 1
ATOM 2608 N N . ILE A 1 329 ? 29.303 -0.361 -4.816 1.00 58.97 329 ILE A N 1
ATOM 2609 C CA . ILE A 1 329 ? 29.335 0.293 -6.125 1.00 58.97 329 ILE A CA 1
ATOM 2610 C C . ILE A 1 329 ? 28.291 1.405 -6.143 1.00 58.97 329 ILE A C 1
ATOM 2612 O O . ILE A 1 329 ? 27.102 1.151 -5.964 1.00 58.97 329 ILE A O 1
ATOM 2616 N N . GLU A 1 330 ? 28.713 2.642 -6.409 1.00 55.75 330 GLU A N 1
ATOM 2617 C CA . GLU A 1 330 ? 27.764 3.719 -6.686 1.00 55.75 330 GLU A CA 1
ATOM 2618 C C . GLU A 1 330 ? 27.013 3.404 -7.987 1.00 55.75 330 GLU A C 1
ATOM 2620 O O . GLU A 1 330 ? 27.602 3.328 -9.068 1.00 55.75 330 GLU A O 1
ATOM 2625 N N . SER A 1 331 ? 25.696 3.205 -7.886 1.00 53.53 331 SER A N 1
ATOM 2626 C CA . SER A 1 331 ? 24.819 3.060 -9.049 1.00 53.53 331 SER A CA 1
ATOM 2627 C C . SER A 1 331 ? 24.810 4.371 -9.841 1.00 53.53 331 SER A C 1
ATOM 2629 O O . SER A 1 331 ? 24.019 5.271 -9.567 1.00 53.53 331 SER A O 1
ATOM 2631 N N . THR A 1 332 ? 25.692 4.482 -10.832 1.00 52.94 332 THR A N 1
ATOM 2632 C CA . THR A 1 332 ? 25.828 5.666 -11.698 1.00 52.94 332 THR A CA 1
ATOM 2633 C C . THR A 1 332 ? 25.027 5.566 -12.999 1.00 52.94 332 THR A C 1
ATOM 2635 O O . THR A 1 332 ? 25.047 6.508 -13.798 1.00 52.94 332 THR A O 1
ATOM 2638 N N . ASP A 1 333 ? 24.312 4.457 -13.244 1.00 62.88 333 ASP A N 1
ATOM 2639 C CA . ASP A 1 333 ? 23.547 4.307 -14.484 1.00 62.88 333 ASP A CA 1
ATOM 2640 C C . ASP A 1 333 ? 22.269 5.155 -14.434 1.00 62.88 333 ASP A C 1
ATOM 2642 O O . ASP A 1 333 ? 21.280 4.826 -13.785 1.00 62.88 333 ASP A O 1
ATOM 2646 N N . THR A 1 334 ? 22.338 6.297 -15.110 1.00 68.69 334 THR A N 1
ATOM 2647 C CA . THR A 1 334 ? 21.251 7.274 -15.279 1.00 68.69 334 THR A CA 1
ATOM 2648 C C . THR A 1 334 ? 20.588 7.152 -16.650 1.00 68.69 334 THR A C 1
ATOM 2650 O O . THR A 1 334 ? 19.728 7.963 -17.017 1.00 68.69 334 THR A O 1
ATOM 2653 N N . LYS A 1 335 ? 21.005 6.161 -17.454 1.00 80.31 335 LYS A N 1
ATOM 2654 C CA . LYS A 1 335 ? 20.391 5.903 -18.753 1.00 80.31 335 LYS A CA 1
ATOM 2655 C C . LYS A 1 335 ? 19.054 5.198 -18.545 1.00 80.31 335 LYS A C 1
ATOM 2657 O O . LYS A 1 335 ? 19.000 4.214 -17.814 1.00 80.31 335 LYS A O 1
ATOM 2662 N N . PRO A 1 336 ? 17.989 5.642 -19.226 1.00 87.88 336 PRO A N 1
ATOM 2663 C CA . PRO A 1 336 ? 16.691 5.003 -19.096 1.00 87.88 336 PRO A CA 1
ATOM 2664 C C . PRO A 1 336 ? 16.752 3.549 -19.576 1.00 87.88 336 PRO A C 1
ATOM 2666 O O . PRO A 1 336 ? 17.284 3.260 -20.650 1.00 87.88 336 PRO A O 1
ATOM 2669 N N . THR A 1 337 ? 16.172 2.652 -18.781 1.00 91.69 337 THR A N 1
ATOM 2670 C CA . THR A 1 337 ? 15.915 1.254 -19.132 1.00 91.69 337 THR A CA 1
ATOM 2671 C C . THR A 1 337 ? 14.916 1.181 -20.284 1.00 91.69 337 THR A C 1
ATOM 2673 O O . THR A 1 337 ? 15.163 0.473 -21.256 1.00 91.69 337 THR A O 1
ATOM 2676 N N . PHE A 1 338 ? 13.826 1.953 -20.216 1.00 93.62 338 PHE A N 1
ATOM 2677 C CA . PHE A 1 338 ? 12.810 2.021 -21.267 1.00 93.62 338 PHE A CA 1
ATOM 2678 C C . PHE A 1 338 ? 12.543 3.458 -21.712 1.00 93.62 338 PHE A C 1
ATOM 2680 O O . PHE A 1 338 ? 12.541 4.387 -20.903 1.00 93.62 338 PHE A O 1
ATOM 2687 N N . ARG A 1 339 ? 12.254 3.624 -23.002 1.00 94.62 339 ARG A N 1
ATOM 2688 C CA . ARG A 1 339 ? 11.676 4.832 -23.594 1.00 94.62 339 ARG A CA 1
ATOM 2689 C C . ARG A 1 339 ? 10.294 4.501 -24.128 1.00 94.62 339 ARG A C 1
ATOM 2691 O O . ARG A 1 339 ? 10.159 3.574 -24.924 1.00 94.62 339 ARG A O 1
ATOM 2698 N N . VAL A 1 340 ? 9.284 5.249 -23.711 1.00 93.31 340 VAL A N 1
ATOM 2699 C CA . VAL A 1 340 ? 7.900 5.036 -24.140 1.00 93.31 340 VAL A CA 1
ATOM 2700 C C . VAL A 1 340 ? 7.412 6.256 -24.903 1.00 93.31 340 VAL A C 1
ATOM 2702 O O . VAL A 1 340 ? 7.405 7.361 -24.366 1.00 93.31 340 VAL A O 1
ATOM 2705 N N . TYR A 1 341 ? 6.996 6.054 -26.150 1.00 94.44 341 TYR A N 1
ATOM 2706 C CA . TYR A 1 341 ? 6.398 7.087 -26.989 1.00 94.44 341 TYR A CA 1
ATOM 2707 C C . TYR A 1 341 ? 4.877 6.962 -26.952 1.00 94.44 341 TYR A C 1
ATOM 2709 O O . TYR A 1 341 ? 4.307 6.016 -27.497 1.00 94.44 341 TYR A O 1
ATOM 2717 N N . VAL A 1 342 ? 4.223 7.931 -26.319 1.00 93.25 342 VAL A N 1
ATOM 2718 C CA . VAL A 1 342 ? 2.773 7.958 -26.121 1.00 93.25 342 VAL A CA 1
ATOM 2719 C C . VAL A 1 342 ? 2.122 8.815 -27.198 1.00 93.25 342 VAL A C 1
ATOM 2721 O O . VAL A 1 342 ? 2.357 10.025 -27.286 1.00 93.25 342 VAL A O 1
ATOM 2724 N N . LYS A 1 343 ? 1.291 8.180 -28.019 1.00 94.06 343 LYS A N 1
ATOM 2725 C CA . LYS A 1 343 ? 0.471 8.823 -29.051 1.00 94.06 343 LYS A CA 1
ATOM 2726 C C . LYS A 1 343 ? -0.872 9.287 -28.452 1.00 94.06 343 LYS A C 1
ATOM 2728 O O . LYS A 1 343 ? -1.284 8.720 -27.440 1.00 94.06 343 LYS A O 1
ATOM 2733 N N . PRO A 1 344 ? -1.524 10.311 -29.037 1.00 90.06 344 PRO A N 1
ATOM 2734 C CA . PRO A 1 344 ? -2.823 10.809 -28.578 1.00 90.06 344 PRO A CA 1
ATOM 2735 C C . PRO A 1 344 ? -3.910 9.740 -28.475 1.00 90.06 344 PRO A C 1
ATOM 2737 O O . PRO A 1 344 ? -3.874 8.777 -29.280 1.00 90.06 344 PRO A O 1
#

Secondary structure (DSSP, 8-state):
----------------------------------------------SS--HHHHHHHSTTSEEEEEEEEGGGTEEEEEEEEE-SSSEEEEEEEEEEEETTEEEEEEE-SSPEEEE--SPPPSSS---EEEEEEEEE-SSEEEEEEEEEESSTT-EEEEEEEEEETTS-EEEEEEEEEEE-SSSTTSEEEETTEEEEEEEESSS-EEEEEEEEETTEEEEEEEETTT---SSSEEEEEEEEEEETTEEEEEESS-SEEEEETT-EEEEEESSHHHHHHHHTT--EEEEESSS---TTTSEEE-SSEEE--S-EEEEEEEE-HHHHHHTT------S-SEEEEEE-

Organism: Thermoanaerobacter italicus (strain DSM 9252 / Ab9) (NCBI:txid580331)

Radius of gyration: 28.28 Å; chains: 1; bounding box: 60×78×81 Å